Protein AF-A0A267F000-F1 (afdb_monomer_lite)

Organism: NCBI:txid282301

pLDDT: mean 71.44, std 24.99, range [27.56, 98.38]

Sequence (198 aa):
MFIAALFDVHQGMPGEPDLYSFTVITVPASETVSDIHDRMPAILQTADEITDWLQSDNPKRALACLRSVTDICFYAVSSHVNSTRNNDKLCLQPVKLESSALPTAAVTLDKWLPAASSKLTAAASASASAASSASPPRYQQNPKPPPPSPKRRQPPPLRDTGLTRWIRASRVKSETEASSKAEAEEETKPAVKKPRLE

Structure (mmCIF, N/CA/C/O backbone):
data_AF-A0A267F000-F1
#
_entry.id   AF-A0A267F000-F1
#
loop_
_atom_site.group_PDB
_atom_site.id
_atom_site.type_symbol
_atom_site.label_atom_id
_atom_site.label_alt_id
_atom_site.label_comp_id
_atom_site.label_asym_id
_atom_site.label_entity_id
_atom_site.label_seq_id
_atom_site.pdbx_PDB_ins_code
_atom_site.Cartn_x
_atom_site.Cartn_y
_atom_site.Cartn_z
_atom_site.occupancy
_atom_site.B_iso_or_equiv
_atom_site.auth_seq_id
_atom_site.auth_comp_id
_atom_site.auth_asym_id
_atom_site.auth_atom_id
_atom_site.pdbx_PDB_model_num
ATOM 1 N N . MET A 1 1 ? 8.858 0.381 5.548 1.00 89.38 1 MET A N 1
ATOM 2 C CA . MET A 1 1 ? 7.865 -0.597 5.057 1.00 89.38 1 MET A CA 1
ATOM 3 C C . MET A 1 1 ? 8.047 -0.721 3.557 1.00 89.38 1 MET A C 1
ATOM 5 O O . MET A 1 1 ? 8.063 0.313 2.900 1.00 89.38 1 MET A O 1
ATOM 9 N N . PHE A 1 2 ? 8.222 -1.936 3.040 1.00 97.00 2 PHE A N 1
ATOM 10 C CA . PHE A 1 2 ? 8.340 -2.201 1.603 1.00 97.00 2 PHE A CA 1
ATOM 11 C C . PHE A 1 2 ? 7.071 -2.897 1.116 1.00 97.00 2 PHE A C 1
ATOM 13 O O . PHE A 1 2 ? 6.563 -3.790 1.792 1.00 97.00 2 PHE A O 1
ATOM 20 N N . ILE A 1 3 ? 6.541 -2.461 -0.026 1.00 98.06 3 ILE A N 1
ATOM 21 C CA . ILE A 1 3 ? 5.296 -2.981 -0.597 1.00 98.06 3 ILE A CA 1
ATOM 22 C C . ILE A 1 3 ? 5.590 -3.514 -1.995 1.00 98.06 3 ILE A C 1
ATOM 24 O O . ILE A 1 3 ? 6.223 -2.822 -2.794 1.00 98.06 3 ILE A O 1
ATOM 28 N N . ALA A 1 4 ? 5.109 -4.719 -2.293 1.00 98.00 4 ALA A N 1
ATOM 29 C CA . ALA A 1 4 ? 5.212 -5.299 -3.622 1.00 98.00 4 ALA A CA 1
ATOM 30 C C . ALA A 1 4 ? 4.323 -4.537 -4.620 1.00 98.00 4 ALA A C 1
ATOM 32 O O . ALA A 1 4 ? 3.126 -4.319 -4.397 1.00 98.00 4 ALA A O 1
ATOM 33 N N . ALA A 1 5 ? 4.920 -4.144 -5.740 1.00 97.94 5 ALA A N 1
ATOM 34 C CA . ALA A 1 5 ? 4.271 -3.403 -6.810 1.00 97.94 5 ALA A CA 1
ATOM 35 C C . ALA A 1 5 ? 4.767 -3.889 -8.175 1.00 97.94 5 ALA A C 1
ATOM 37 O O . ALA A 1 5 ? 5.893 -4.374 -8.295 1.00 97.94 5 ALA A O 1
ATOM 38 N N . LEU A 1 6 ? 3.922 -3.732 -9.191 1.00 96.88 6 LEU A N 1
ATOM 39 C CA . LEU A 1 6 ? 4.291 -3.880 -10.599 1.00 96.88 6 LEU A CA 1
ATOM 40 C C . LEU A 1 6 ? 4.415 -2.490 -11.210 1.00 96.88 6 LEU A C 1
ATOM 42 O O . LEU A 1 6 ? 3.656 -1.599 -10.829 1.00 96.88 6 LEU A O 1
ATOM 46 N N . PHE A 1 7 ? 5.325 -2.307 -12.158 1.00 97.62 7 PHE A N 1
ATOM 47 C CA . PHE A 1 7 ? 5.462 -1.054 -12.892 1.00 97.62 7 PHE A CA 1
ATOM 48 C C . PHE A 1 7 ? 5.479 -1.307 -14.396 1.00 97.62 7 PHE A C 1
ATOM 50 O O . PHE A 1 7 ? 5.800 -2.410 -14.835 1.00 97.62 7 PHE A O 1
ATOM 57 N N . ASP A 1 8 ? 5.125 -0.281 -15.158 1.00 97.88 8 ASP A N 1
ATOM 58 C CA . ASP A 1 8 ? 5.225 -0.273 -16.613 1.00 97.88 8 ASP A CA 1
ATOM 59 C C . ASP A 1 8 ? 5.627 1.124 -17.105 1.00 97.88 8 ASP A C 1
ATOM 61 O O . ASP A 1 8 ? 5.443 2.131 -16.401 1.00 97.88 8 ASP A O 1
ATOM 65 N N . VAL A 1 9 ? 6.191 1.169 -18.308 1.00 98.00 9 VAL A N 1
ATOM 66 C CA . VAL A 1 9 ? 6.670 2.385 -18.964 1.00 98.00 9 VAL A CA 1
ATOM 67 C C . VAL A 1 9 ? 5.815 2.652 -20.194 1.00 98.00 9 VAL A C 1
ATOM 69 O O . VAL A 1 9 ? 5.846 1.910 -21.174 1.00 98.00 9 VAL A O 1
ATOM 72 N N . HIS A 1 10 ? 5.065 3.748 -20.156 1.00 97.12 10 HIS A N 1
ATOM 73 C CA . HIS A 1 10 ? 4.328 4.235 -21.310 1.00 97.12 10 HIS A CA 1
ATOM 74 C C . HIS A 1 10 ? 5.200 5.214 -22.096 1.00 97.12 10 HIS A C 1
ATOM 76 O O . HIS A 1 10 ? 5.583 6.261 -21.574 1.00 97.12 10 HIS A O 1
ATOM 82 N N . GLN A 1 11 ? 5.520 4.863 -23.341 1.00 96.75 11 GLN A N 1
ATOM 83 C CA . GLN A 1 11 ? 6.374 5.687 -24.192 1.00 96.75 11 GLN A CA 1
ATOM 84 C C . GLN A 1 11 ? 5.683 6.998 -24.570 1.00 96.75 11 GLN A C 1
ATOM 86 O O . GLN A 1 11 ? 4.534 6.990 -25.021 1.00 96.75 11 GLN A O 1
ATOM 91 N N . GLY A 1 12 ? 6.394 8.111 -24.387 1.00 94.06 12 GLY A N 1
ATOM 92 C CA . GLY A 1 12 ? 5.910 9.439 -24.763 1.00 94.06 12 GLY A CA 1
ATOM 93 C C . GLY A 1 12 ? 5.872 9.641 -26.282 1.00 94.06 12 GLY A C 1
ATOM 94 O O . GLY A 1 12 ? 6.527 8.925 -27.046 1.00 94.06 12 GLY A O 1
ATOM 95 N N . MET A 1 13 ? 5.123 10.645 -26.746 1.00 95.38 13 MET A N 1
ATOM 96 C CA . MET A 1 13 ? 5.256 11.103 -28.133 1.00 95.38 13 MET A CA 1
ATOM 97 C C . MET A 1 13 ? 6.660 11.695 -28.374 1.00 95.38 13 MET A C 1
ATOM 99 O O . MET A 1 13 ? 7.343 12.071 -27.422 1.00 95.38 13 MET A O 1
ATOM 103 N N . PRO A 1 14 ? 7.124 11.834 -29.632 1.00 94.56 14 PRO A N 1
ATOM 104 C CA . PRO A 1 14 ? 8.416 12.458 -29.912 1.00 94.56 14 PRO A CA 1
ATOM 105 C C . PRO A 1 14 ? 8.549 13.845 -29.261 1.00 94.56 14 PRO A C 1
ATOM 107 O O . PRO A 1 14 ? 7.792 14.761 -29.576 1.00 94.56 14 PRO A O 1
ATOM 110 N N . GLY A 1 15 ? 9.532 13.997 -28.370 1.00 93.56 15 GLY A N 1
ATOM 111 C CA . GLY A 1 15 ? 9.763 15.225 -27.597 1.00 93.56 15 GLY A CA 1
ATOM 112 C C . GLY A 1 15 ? 9.139 15.233 -26.196 1.00 93.56 15 GLY A C 1
ATOM 113 O O . GLY A 1 15 ? 9.408 16.157 -25.430 1.00 93.56 15 GLY A O 1
ATOM 114 N N . GLU A 1 16 ? 8.369 14.208 -25.835 1.00 95.69 16 GLU A N 1
ATOM 115 C CA . GLU A 1 16 ? 7.831 13.998 -24.490 1.00 95.69 16 GLU A CA 1
ATOM 116 C C . GLU A 1 16 ? 8.632 12.918 -23.742 1.00 95.69 16 GLU A C 1
ATOM 118 O O . GLU A 1 16 ? 9.152 11.989 -24.364 1.00 95.69 16 GLU A O 1
ATOM 123 N N . PRO A 1 17 ? 8.765 13.027 -22.408 1.00 95.81 17 PRO A N 1
ATOM 124 C CA . PRO A 1 17 ? 9.393 11.985 -21.608 1.00 95.81 17 PRO A CA 1
ATOM 125 C C . PRO A 1 17 ? 8.488 10.753 -21.482 1.00 95.81 17 PRO A C 1
ATOM 127 O O . PRO A 1 17 ? 7.263 10.868 -21.453 1.00 95.81 17 PRO A O 1
ATOM 130 N N . ASP A 1 18 ? 9.103 9.584 -21.311 1.00 97.56 18 ASP A N 1
ATOM 131 C CA . ASP A 1 18 ? 8.385 8.357 -20.962 1.00 97.56 18 ASP A CA 1
ATOM 132 C C . ASP A 1 18 ? 7.706 8.476 -19.587 1.00 97.56 18 ASP A C 1
ATOM 134 O O . ASP A 1 18 ? 8.272 9.016 -18.628 1.00 97.56 18 ASP A O 1
ATOM 138 N N . LEU A 1 19 ? 6.496 7.925 -19.470 1.00 97.44 19 LEU A N 1
ATOM 139 C CA . LEU A 1 19 ? 5.721 7.889 -18.234 1.00 97.44 19 LEU A CA 1
ATOM 140 C C . LEU A 1 19 ? 5.923 6.556 -17.511 1.00 97.44 19 LEU A C 1
ATOM 142 O O . LEU A 1 19 ? 5.465 5.506 -17.958 1.00 97.44 19 LEU A O 1
ATOM 146 N N . TYR A 1 20 ? 6.535 6.622 -16.333 1.00 97.88 20 TYR A N 1
ATOM 147 C CA . TYR A 1 20 ? 6.684 5.488 -15.427 1.00 97.88 20 TYR A CA 1
ATOM 148 C C . TYR A 1 20 ? 5.494 5.448 -14.472 1.00 97.88 20 TYR A C 1
ATOM 150 O O . TYR A 1 20 ? 5.242 6.406 -13.736 1.00 97.88 20 TYR A O 1
ATOM 158 N N . SER A 1 21 ? 4.764 4.338 -14.465 1.00 98.06 21 SER A N 1
ATOM 159 C CA . SER A 1 21 ? 3.607 4.145 -13.591 1.00 98.06 21 SER A CA 1
ATOM 160 C C . SER A 1 21 ? 3.696 2.808 -12.871 1.00 98.06 21 SER A C 1
ATOM 162 O O . SER A 1 21 ? 4.358 1.886 -13.342 1.00 98.06 21 SER A O 1
ATOM 164 N N . PHE A 1 22 ? 3.056 2.702 -11.709 1.00 98.38 22 PHE A N 1
ATOM 165 C CA . PHE A 1 22 ? 3.053 1.472 -10.928 1.00 98.38 22 PHE A CA 1
ATOM 166 C C . PHE A 1 22 ? 1.691 1.199 -10.301 1.00 98.38 22 PHE A C 1
ATOM 168 O O . PHE A 1 22 ? 0.862 2.095 -10.132 1.00 98.38 22 PHE A O 1
ATOM 175 N N . THR A 1 23 ? 1.480 -0.057 -9.927 1.00 98.38 23 THR A N 1
ATOM 176 C CA . THR A 1 23 ? 0.310 -0.525 -9.192 1.00 98.38 23 THR A CA 1
ATOM 177 C C . THR A 1 23 ? 0.744 -1.360 -7.997 1.00 98.38 23 THR A C 1
ATOM 179 O O . THR A 1 23 ? 1.683 -2.152 -8.078 1.00 98.38 23 THR A O 1
ATOM 182 N N . VAL A 1 24 ? 0.061 -1.173 -6.870 1.00 98.38 24 VAL A N 1
ATOM 183 C CA . VAL A 1 24 ? 0.324 -1.909 -5.631 1.00 98.38 24 VAL A CA 1
ATOM 184 C C . VAL A 1 24 ? -0.446 -3.223 -5.639 1.00 98.38 24 VAL A C 1
ATOM 186 O O . VAL A 1 24 ? -1.655 -3.249 -5.876 1.00 98.38 24 VAL A O 1
ATOM 189 N N . ILE A 1 25 ? 0.242 -4.318 -5.318 1.00 98.31 25 ILE A N 1
ATOM 190 C CA . ILE A 1 25 ? -0.393 -5.628 -5.191 1.00 98.31 25 ILE A CA 1
ATOM 191 C C . ILE A 1 25 ? -1.100 -5.716 -3.838 1.00 98.31 25 ILE A C 1
ATOM 193 O O . ILE A 1 25 ? -0.533 -5.391 -2.793 1.00 98.31 25 ILE A O 1
ATOM 197 N N . THR A 1 26 ? -2.345 -6.191 -3.855 1.00 98.25 26 THR A N 1
ATOM 198 C CA . THR A 1 26 ? -3.131 -6.441 -2.641 1.00 98.25 26 THR A CA 1
ATOM 199 C C . THR A 1 26 ? -3.359 -7.933 -2.425 1.00 98.25 26 THR A C 1
ATOM 201 O O . THR A 1 26 ? -3.506 -8.705 -3.375 1.00 98.25 26 THR A O 1
ATOM 204 N N . VAL A 1 27 ? -3.447 -8.327 -1.161 1.00 98.19 27 VAL A N 1
ATOM 205 C CA . VAL A 1 27 ? -3.751 -9.681 -0.680 1.00 98.19 27 VAL A CA 1
ATOM 206 C C . VAL A 1 27 ? -4.951 -9.620 0.278 1.00 98.19 27 VAL A C 1
ATOM 208 O O . VAL A 1 27 ? -5.337 -8.520 0.696 1.00 98.19 27 VAL A O 1
ATOM 211 N N . PRO A 1 28 ? -5.600 -10.754 0.605 1.00 98.31 28 PRO A N 1
ATOM 212 C CA . PRO A 1 28 ? -6.590 -10.788 1.681 1.00 98.31 28 PRO A CA 1
ATOM 213 C C . PRO A 1 28 ? -6.002 -10.218 2.977 1.00 98.31 28 PRO A C 1
ATOM 215 O O . PRO A 1 28 ? -4.828 -10.447 3.270 1.00 98.31 28 PRO A O 1
ATOM 218 N N . ALA A 1 29 ? -6.794 -9.451 3.725 1.00 97.50 29 ALA A N 1
ATOM 219 C CA . ALA A 1 29 ? -6.352 -8.928 5.013 1.00 97.50 29 ALA A CA 1
ATOM 220 C C . ALA A 1 29 ? -6.029 -10.067 5.993 1.00 97.50 29 ALA A C 1
ATOM 222 O O . ALA A 1 29 ? -6.732 -11.077 6.041 1.00 97.50 29 ALA A O 1
ATOM 223 N N . SER A 1 30 ? -4.972 -9.886 6.786 1.00 96.88 30 SER A N 1
ATOM 224 C CA . SER A 1 30 ? -4.707 -10.733 7.947 1.00 96.88 30 SER A CA 1
ATOM 225 C C . SER A 1 30 ? -5.741 -10.479 9.043 1.00 96.88 30 SER A C 1
ATOM 227 O O . SER A 1 30 ? -6.425 -9.454 9.039 1.00 96.88 30 SER A O 1
ATOM 229 N N . GLU A 1 31 ? -5.824 -11.384 10.020 1.00 94.69 31 GLU A N 1
ATOM 230 C CA . GLU A 1 31 ? -6.721 -11.238 11.175 1.00 94.69 31 GLU A CA 1
ATOM 231 C C . GLU A 1 31 ? -6.557 -9.870 11.855 1.00 94.69 31 GLU A C 1
ATOM 233 O O . GLU A 1 31 ? -7.553 -9.211 12.143 1.00 94.69 31 GLU A O 1
ATOM 238 N N . THR A 1 32 ? -5.315 -9.386 11.980 1.00 93.88 32 THR A N 1
ATOM 239 C CA . THR A 1 32 ? -4.974 -8.081 12.563 1.00 93.88 32 THR A CA 1
ATOM 240 C C . THR A 1 32 ? -5.679 -6.909 11.871 1.00 93.88 32 THR A C 1
ATOM 242 O O . THR A 1 32 ? -6.112 -5.978 12.541 1.00 93.88 32 THR A O 1
ATOM 245 N N . VAL A 1 33 ? -5.802 -6.934 10.539 1.00 95.62 33 VAL A N 1
ATOM 246 C CA . VAL A 1 33 ? -6.323 -5.808 9.731 1.00 95.62 33 VAL A CA 1
ATOM 247 C C . VAL A 1 33 ? -7.772 -6.035 9.276 1.00 95.62 33 VAL A C 1
ATOM 249 O O . VAL A 1 33 ? -8.449 -5.086 8.880 1.00 95.62 33 VAL A O 1
ATOM 252 N N . SER A 1 34 ? -8.269 -7.271 9.371 1.00 96.12 34 SER A N 1
ATOM 253 C CA . SER A 1 34 ? -9.577 -7.692 8.850 1.00 96.12 34 SER A CA 1
ATOM 254 C C . SER A 1 34 ? -10.770 -6.897 9.400 1.00 96.12 34 SER A C 1
ATOM 256 O O . SER A 1 34 ? -11.760 -6.704 8.694 1.00 96.12 34 SER A O 1
ATOM 258 N N . ASP A 1 35 ? -10.655 -6.361 10.618 1.00 93.38 35 ASP A N 1
ATOM 259 C CA . ASP A 1 35 ? -11.673 -5.509 11.242 1.00 93.38 35 ASP A CA 1
ATOM 260 C C . ASP A 1 35 ? -11.769 -4.101 10.617 1.00 93.38 35 ASP A C 1
ATOM 262 O O . ASP A 1 35 ? -12.797 -3.430 10.768 1.00 93.38 35 ASP A O 1
ATOM 266 N N . ILE A 1 36 ? -10.712 -3.647 9.929 1.00 94.00 36 ILE A N 1
ATOM 267 C CA . ILE A 1 36 ? -10.637 -2.348 9.242 1.00 94.00 36 ILE A CA 1
ATOM 268 C C . ILE A 1 36 ? -11.027 -2.490 7.769 1.00 94.00 36 ILE A C 1
ATOM 270 O O . ILE A 1 36 ? -11.787 -1.669 7.253 1.00 94.00 36 ILE A O 1
ATOM 274 N N . HIS A 1 37 ? -10.482 -3.496 7.080 1.00 96.75 37 HIS A N 1
ATOM 275 C CA . HIS A 1 37 ? -10.710 -3.723 5.654 1.00 96.75 37 HIS A CA 1
ATOM 276 C C . HIS A 1 37 ? -10.447 -5.190 5.289 1.00 96.75 37 HIS A C 1
ATOM 278 O O . HIS A 1 37 ? -9.631 -5.860 5.912 1.00 96.75 37 HIS A O 1
ATOM 284 N N . ASP A 1 38 ? -11.080 -5.684 4.227 1.00 97.50 38 ASP A N 1
ATOM 285 C CA . ASP A 1 38 ? -10.958 -7.066 3.731 1.00 97.50 38 ASP A CA 1
ATOM 286 C C . ASP A 1 38 ? -9.673 -7.332 2.917 1.00 97.50 38 ASP A C 1
ATOM 288 O O . ASP A 1 38 ? -9.366 -8.467 2.540 1.00 97.50 38 ASP A O 1
ATOM 292 N N . ARG A 1 39 ? -8.896 -6.281 2.645 1.00 98.00 39 ARG A N 1
ATOM 293 C CA . ARG A 1 39 ? -7.703 -6.290 1.789 1.00 98.00 39 ARG A CA 1
ATOM 294 C C . ARG A 1 39 ? -6.578 -5.524 2.461 1.00 98.00 39 ARG A C 1
ATOM 296 O O . ARG A 1 39 ? -6.821 -4.534 3.144 1.00 98.00 39 ARG A O 1
ATOM 303 N N . MET A 1 40 ? -5.350 -5.949 2.201 1.00 97.62 40 MET A N 1
ATOM 304 C CA . MET A 1 40 ? -4.137 -5.262 2.636 1.00 97.62 40 MET A CA 1
ATOM 305 C C . MET A 1 40 ? -3.084 -5.286 1.520 1.00 97.62 40 MET A C 1
ATOM 307 O O . MET A 1 40 ? -3.146 -6.157 0.646 1.00 97.62 40 MET A O 1
ATOM 311 N N . PRO A 1 41 ? -2.124 -4.349 1.498 1.00 98.06 41 PRO A N 1
ATOM 312 C CA . PRO A 1 41 ? -0.998 -4.437 0.575 1.00 98.06 41 PRO A CA 1
ATOM 313 C C . PRO A 1 41 ? -0.146 -5.683 0.864 1.00 98.06 41 PRO A C 1
ATOM 315 O O . PRO A 1 41 ? -0.027 -6.106 2.014 1.00 98.06 41 PRO A O 1
ATOM 318 N N . ALA A 1 42 ? 0.472 -6.253 -0.171 1.00 98.06 42 ALA A N 1
ATOM 319 C CA . ALA A 1 42 ? 1.501 -7.278 -0.006 1.00 98.06 42 ALA A CA 1
ATOM 320 C C . ALA A 1 42 ? 2.790 -6.626 0.524 1.00 98.06 42 ALA A C 1
ATOM 322 O O . ALA A 1 42 ? 3.470 -5.899 -0.203 1.00 98.06 42 ALA A O 1
ATOM 323 N N . ILE A 1 43 ? 3.095 -6.844 1.803 1.00 97.88 43 ILE A N 1
ATOM 324 C CA . ILE A 1 43 ? 4.244 -6.239 2.490 1.00 97.88 43 ILE A CA 1
ATOM 325 C C . ILE A 1 43 ? 5.417 -7.221 2.482 1.00 97.88 43 ILE A C 1
ATOM 327 O O . ILE A 1 43 ? 5.250 -8.378 2.855 1.00 97.88 43 ILE A O 1
ATOM 331 N N . LEU A 1 44 ? 6.598 -6.732 2.102 1.00 97.31 44 LEU A N 1
ATOM 332 C CA . LEU A 1 44 ? 7.860 -7.476 2.145 1.00 97.31 44 LEU A CA 1
ATOM 333 C C . LEU A 1 44 ? 8.575 -7.142 3.464 1.00 97.31 44 LEU A C 1
ATOM 335 O O . LEU A 1 44 ? 8.850 -5.965 3.735 1.00 97.31 44 LEU A O 1
ATOM 339 N N . GLN A 1 45 ? 8.830 -8.147 4.303 1.00 95.75 45 GLN A N 1
ATOM 340 C CA . GLN A 1 45 ? 9.355 -7.966 5.664 1.00 95.75 45 GLN A CA 1
ATOM 341 C C . GLN A 1 45 ? 10.862 -8.211 5.761 1.00 95.75 45 GLN A C 1
ATOM 343 O O . GLN A 1 45 ? 11.526 -7.581 6.585 1.00 95.75 45 GLN A O 1
ATOM 348 N N . THR A 1 46 ? 11.409 -9.103 4.934 1.00 95.75 46 THR A N 1
ATOM 349 C CA . THR A 1 46 ? 12.824 -9.498 4.999 1.00 95.75 46 THR A CA 1
ATOM 350 C C . THR A 1 46 ? 13.621 -8.989 3.799 1.00 95.75 46 THR A C 1
ATOM 352 O O . THR A 1 46 ? 13.075 -8.722 2.729 1.00 95.75 46 THR A O 1
ATOM 355 N N . ALA A 1 47 ? 14.941 -8.861 3.964 1.00 96.06 47 ALA A N 1
ATOM 356 C CA . ALA A 1 47 ? 15.835 -8.511 2.859 1.00 96.06 47 ALA A CA 1
ATOM 357 C C . ALA A 1 47 ? 15.808 -9.571 1.741 1.00 96.06 47 ALA A C 1
ATOM 359 O O . ALA A 1 47 ? 15.860 -9.221 0.561 1.00 96.06 47 ALA A O 1
ATOM 360 N N . ASP A 1 48 ? 15.656 -10.844 2.110 1.00 95.44 48 ASP A N 1
ATOM 361 C CA . ASP A 1 48 ? 15.541 -11.954 1.163 1.00 95.44 48 ASP A CA 1
ATOM 362 C C . ASP A 1 48 ? 14.257 -11.850 0.335 1.00 95.44 48 ASP A C 1
ATOM 364 O O . ASP A 1 48 ? 14.301 -12.039 -0.871 1.00 95.44 48 ASP A O 1
ATOM 368 N N . GLU A 1 49 ? 13.127 -11.464 0.936 1.00 95.75 49 GLU A N 1
ATOM 369 C CA . GLU A 1 49 ? 11.875 -11.228 0.199 1.00 95.75 49 GLU A CA 1
ATOM 370 C C . GLU A 1 49 ? 11.967 -10.051 -0.765 1.00 95.75 49 GLU A C 1
ATOM 372 O O . GLU A 1 49 ? 11.426 -10.110 -1.865 1.00 95.75 49 GLU A O 1
ATOM 377 N N . ILE A 1 50 ? 12.652 -8.978 -0.368 1.00 96.62 50 ILE A N 1
ATOM 378 C CA . ILE A 1 50 ? 12.897 -7.832 -1.250 1.00 96.62 50 ILE A CA 1
ATOM 379 C C . ILE A 1 50 ? 13.763 -8.265 -2.437 1.00 96.62 50 ILE A C 1
ATOM 381 O O . ILE A 1 50 ? 13.475 -7.903 -3.578 1.00 96.62 50 ILE A O 1
ATOM 385 N N . THR A 1 51 ? 14.795 -9.065 -2.172 1.00 95.75 51 THR A N 1
ATOM 386 C CA . THR A 1 51 ? 15.694 -9.604 -3.199 1.00 95.75 51 THR A CA 1
ATOM 387 C C . THR A 1 51 ? 14.947 -10.554 -4.133 1.00 95.75 51 THR A C 1
ATOM 389 O O . THR A 1 51 ? 15.014 -10.395 -5.349 1.00 95.75 51 THR A O 1
ATOM 392 N N . ASP A 1 52 ? 14.156 -11.474 -3.584 1.00 95.69 52 ASP A N 1
ATOM 393 C CA . ASP A 1 52 ? 13.337 -12.415 -4.348 1.00 95.69 52 ASP A CA 1
ATOM 394 C C . ASP A 1 52 ? 12.247 -11.701 -5.163 1.00 95.69 52 ASP A C 1
ATOM 396 O O . ASP A 1 52 ? 11.905 -12.156 -6.253 1.00 95.69 52 ASP A O 1
ATOM 400 N N . TRP A 1 53 ? 11.731 -10.562 -4.694 1.00 96.75 53 TRP A N 1
ATOM 401 C CA . TRP A 1 53 ? 10.781 -9.749 -5.456 1.00 96.75 53 TRP A CA 1
ATOM 402 C C . TRP A 1 53 ? 11.439 -8.985 -6.614 1.00 96.75 53 TRP A C 1
ATOM 404 O O . TRP A 1 53 ? 10.888 -8.947 -7.713 1.00 96.75 53 TRP A O 1
ATOM 414 N N . LEU A 1 54 ? 12.600 -8.363 -6.384 1.00 95.25 54 LEU A N 1
ATOM 415 C CA . LEU A 1 54 ? 13.242 -7.467 -7.356 1.00 95.25 54 LEU A CA 1
ATOM 416 C C . LEU A 1 54 ? 14.173 -8.175 -8.347 1.00 95.25 54 LEU A C 1
ATOM 418 O O . LEU A 1 54 ? 14.341 -7.693 -9.465 1.00 95.25 54 LEU A O 1
ATOM 422 N N . GLN A 1 55 ? 14.827 -9.259 -7.929 1.00 90.50 55 GLN A N 1
ATOM 423 C CA . GLN A 1 55 ? 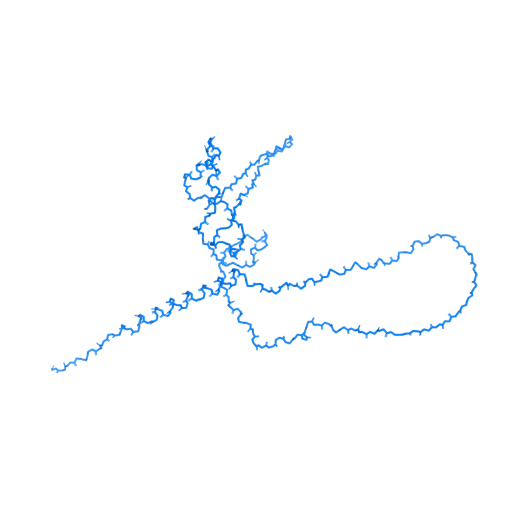15.959 -9.859 -8.647 1.00 90.50 55 GLN A CA 1
ATOM 424 C C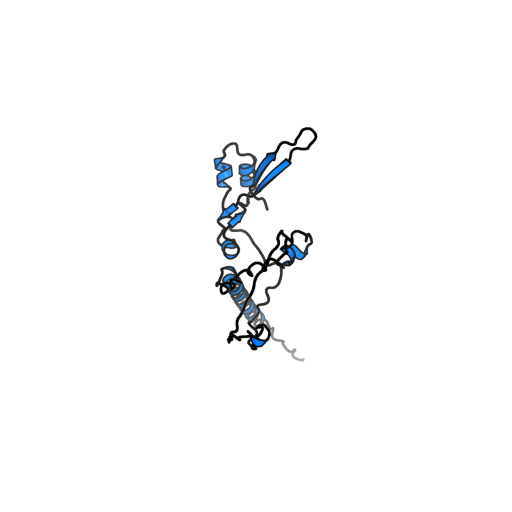 . GLN A 1 55 ? 15.742 -11.327 -9.018 1.00 90.50 55 GLN A C 1
ATOM 426 O O . GLN A 1 55 ? 16.662 -11.956 -9.541 1.00 90.50 55 GLN A O 1
ATOM 431 N N . SER A 1 56 ? 14.566 -11.905 -8.754 1.00 79.12 56 SER A N 1
ATOM 432 C CA . SER A 1 56 ? 14.376 -13.319 -9.054 1.00 79.12 56 SER A CA 1
ATOM 433 C C . SER A 1 56 ? 14.208 -13.575 -10.551 1.00 79.12 56 SER A C 1
ATOM 435 O O . SER A 1 56 ? 13.283 -13.097 -11.202 1.00 79.12 56 SER A O 1
ATOM 437 N N . ASP A 1 57 ? 15.092 -14.422 -11.063 1.00 86.81 57 ASP A N 1
ATOM 438 C CA . ASP A 1 57 ? 15.001 -15.107 -12.352 1.00 86.81 57 ASP A CA 1
ATOM 439 C C . ASP A 1 57 ? 13.859 -16.141 -12.399 1.00 86.81 57 ASP A C 1
ATOM 441 O O . ASP A 1 57 ? 13.414 -16.551 -13.473 1.00 86.81 57 ASP A O 1
ATOM 445 N N . ASN A 1 58 ? 13.361 -16.553 -11.231 1.00 88.69 58 ASN A N 1
ATOM 446 C CA . ASN A 1 58 ? 12.286 -17.513 -11.069 1.00 88.69 58 ASN A CA 1
ATOM 447 C C . ASN A 1 58 ? 11.017 -16.830 -10.526 1.00 88.69 58 ASN A C 1
ATOM 449 O O . ASN A 1 58 ? 10.908 -16.596 -9.318 1.00 88.69 58 ASN A O 1
ATOM 453 N N . PRO A 1 59 ? 9.976 -16.633 -11.355 1.00 89.44 59 PRO A N 1
ATOM 454 C CA . PRO A 1 59 ? 8.765 -15.922 -10.942 1.00 89.44 59 PRO A CA 1
ATOM 455 C C . PRO A 1 59 ? 8.054 -16.576 -9.749 1.00 89.44 59 PRO A C 1
ATOM 457 O O . PRO A 1 59 ? 7.332 -15.905 -9.016 1.00 89.44 59 PRO A O 1
ATOM 460 N N . LYS A 1 60 ? 8.271 -17.875 -9.495 1.00 93.88 60 LYS A N 1
ATOM 461 C CA . LYS A 1 60 ? 7.680 -18.564 -8.339 1.00 93.88 60 LYS A CA 1
ATOM 462 C C . LYS A 1 60 ? 8.176 -18.014 -7.000 1.00 93.88 60 LYS A C 1
ATOM 464 O O . LYS A 1 60 ? 7.401 -18.020 -6.048 1.00 93.88 60 LYS A O 1
ATOM 469 N N . ARG A 1 61 ? 9.430 -17.549 -6.915 1.00 93.88 61 ARG A N 1
ATOM 470 C CA . ARG A 1 61 ? 9.985 -16.980 -5.674 1.00 93.88 61 ARG A CA 1
ATOM 471 C C . ARG A 1 61 ? 9.338 -15.636 -5.363 1.00 93.88 61 ARG A C 1
ATOM 473 O O . ARG A 1 61 ? 8.800 -15.475 -4.275 1.00 93.88 61 ARG A O 1
ATOM 480 N N . ALA A 1 62 ? 9.257 -14.749 -6.356 1.00 94.44 62 ALA A N 1
ATOM 481 C CA . ALA A 1 62 ? 8.552 -13.474 -6.234 1.00 94.44 62 ALA A CA 1
ATOM 482 C C . ALA A 1 62 ? 7.074 -13.664 -5.841 1.00 94.44 62 ALA A C 1
ATOM 484 O O . ALA A 1 62 ? 6.570 -13.000 -4.936 1.00 94.44 62 ALA A O 1
ATOM 485 N N . LEU A 1 63 ? 6.374 -14.622 -6.461 1.00 95.81 63 LEU A N 1
ATOM 486 C CA . LEU A 1 63 ? 4.979 -14.925 -6.119 1.00 95.81 63 LEU A CA 1
ATOM 487 C C . LEU A 1 63 ? 4.813 -15.458 -4.685 1.00 95.81 63 LEU A C 1
ATOM 489 O O . LEU A 1 63 ? 3.802 -15.165 -4.051 1.00 95.81 63 LEU A O 1
ATOM 493 N N . ALA A 1 64 ? 5.790 -16.196 -4.147 1.00 95.38 64 ALA A N 1
ATOM 494 C CA . ALA A 1 64 ? 5.754 -16.693 -2.768 1.00 95.38 64 ALA A CA 1
ATOM 495 C C . ALA A 1 64 ? 5.868 -15.570 -1.712 1.00 95.38 64 ALA A C 1
ATOM 497 O O . ALA A 1 64 ? 5.475 -15.757 -0.554 1.00 95.38 64 ALA A O 1
ATOM 498 N N . CYS A 1 65 ? 6.359 -14.389 -2.099 1.00 95.00 65 CYS A N 1
ATOM 499 C CA . CYS A 1 65 ? 6.376 -13.200 -1.247 1.00 95.00 65 CYS A CA 1
ATOM 500 C C . CYS A 1 65 ? 4.980 -12.565 -1.087 1.00 95.00 65 CYS A C 1
ATOM 502 O O . CYS A 1 65 ? 4.752 -11.821 -0.136 1.00 95.00 65 CYS A O 1
ATOM 504 N N . LEU A 1 66 ? 4.026 -12.855 -1.981 1.00 96.75 66 LEU A N 1
ATOM 505 C CA . LEU A 1 66 ? 2.695 -12.237 -1.995 1.00 96.75 66 LEU A CA 1
ATOM 506 C C . LEU A 1 66 ? 1.743 -12.890 -0.984 1.00 96.75 66 LEU A C 1
ATOM 508 O O . LEU A 1 66 ? 0.829 -13.634 -1.343 1.00 96.75 66 LEU A O 1
ATOM 512 N N . ARG A 1 67 ? 1.941 -12.587 0.299 1.00 96.62 67 ARG A N 1
ATOM 513 C CA . ARG A 1 67 ? 1.127 -13.111 1.404 1.00 96.62 67 ARG A CA 1
ATOM 514 C C . ARG A 1 67 ? 0.737 -12.031 2.408 1.00 96.62 67 ARG A C 1
ATOM 516 O O . ARG A 1 67 ? 1.354 -10.972 2.480 1.00 96.62 67 ARG A O 1
ATOM 523 N N . SER A 1 68 ? -0.313 -12.302 3.179 1.00 97.19 68 SER A N 1
ATOM 524 C CA . SER A 1 68 ? -0.738 -11.438 4.280 1.00 97.19 68 SER A CA 1
ATOM 525 C C . SER A 1 68 ? 0.267 -11.504 5.428 1.00 97.19 68 SER A C 1
ATOM 527 O O . SER A 1 68 ? 0.681 -12.598 5.813 1.00 97.19 68 SER A O 1
ATOM 529 N N . VAL A 1 69 ? 0.602 -10.356 6.016 1.00 95.69 69 VAL A N 1
ATOM 530 C CA . VAL A 1 69 ? 1.467 -10.276 7.203 1.00 95.69 69 VAL A CA 1
ATOM 531 C C . VAL A 1 69 ? 0.645 -9.889 8.435 1.00 95.69 69 VAL A C 1
ATOM 533 O O . VAL A 1 69 ? -0.349 -9.166 8.333 1.00 95.69 69 VAL A O 1
ATOM 536 N N . THR A 1 70 ? 1.029 -10.397 9.603 1.00 94.56 70 THR A N 1
ATOM 537 C CA . THR A 1 70 ? 0.311 -10.183 10.875 1.00 94.56 70 THR A CA 1
ATOM 538 C C . THR A 1 70 ? 0.975 -9.146 11.776 1.00 94.56 70 THR A C 1
ATOM 540 O O . THR A 1 70 ? 0.285 -8.529 12.585 1.00 94.56 70 THR A O 1
ATOM 543 N N . ASP A 1 71 ? 2.282 -8.921 11.606 1.00 93.38 71 ASP A N 1
ATOM 544 C CA . ASP A 1 71 ? 3.079 -7.943 12.355 1.00 93.38 71 ASP A CA 1
ATOM 545 C C . ASP A 1 71 ? 2.872 -6.522 11.804 1.00 93.38 71 ASP A C 1
ATOM 547 O O . ASP A 1 71 ? 3.707 -5.955 11.096 1.00 93.38 71 ASP A O 1
ATOM 551 N N . ILE A 1 72 ? 1.675 -5.985 12.048 1.00 93.44 72 ILE A N 1
ATOM 552 C CA . ILE A 1 72 ? 1.273 -4.627 11.681 1.00 93.44 72 ILE A CA 1
ATOM 553 C C . ILE A 1 72 ? 0.576 -3.990 12.876 1.00 93.44 72 ILE A C 1
ATOM 555 O O . ILE A 1 72 ? -0.341 -4.565 13.458 1.00 93.44 72 ILE A O 1
ATOM 559 N N . CYS A 1 73 ? 0.952 -2.749 13.169 1.00 92.94 73 CYS A N 1
ATOM 560 C CA . CYS A 1 73 ? 0.267 -1.899 14.132 1.00 92.94 73 CYS A CA 1
ATOM 561 C C . CYS A 1 73 ? -0.435 -0.743 13.414 1.00 92.94 73 CYS A C 1
ATOM 563 O O . CYS A 1 73 ? 0.072 -0.202 12.431 1.00 92.94 73 CYS A O 1
ATOM 565 N N . PHE A 1 74 ? -1.582 -0.325 13.940 1.00 94.38 74 PHE A N 1
ATOM 566 C CA . PHE A 1 74 ? -2.337 0.829 13.457 1.00 94.38 74 PHE A CA 1
ATOM 567 C C . PHE A 1 74 ? -2.980 1.574 14.628 1.00 94.38 74 PHE A C 1
ATOM 569 O O . PHE A 1 74 ? -3.119 1.043 15.729 1.00 94.38 74 PHE A O 1
ATOM 576 N N . TYR A 1 75 ? -3.385 2.816 14.382 1.00 96.00 75 TYR A N 1
ATOM 577 C CA . TYR A 1 75 ? -4.111 3.653 15.333 1.00 96.00 75 TYR A CA 1
ATOM 578 C C . TYR A 1 75 ? -5.103 4.548 14.589 1.00 96.00 75 TYR A C 1
ATOM 580 O O . TYR A 1 75 ? -4.939 4.830 13.402 1.00 96.00 75 TYR A O 1
ATOM 588 N N . ALA A 1 76 ? -6.150 4.989 15.286 1.00 95.81 76 ALA A N 1
ATOM 589 C CA . ALA A 1 76 ? -7.138 5.893 14.712 1.00 95.81 76 ALA A CA 1
ATOM 590 C C . ALA A 1 76 ? -6.534 7.285 14.477 1.00 95.81 76 ALA A C 1
ATOM 592 O O . ALA A 1 76 ? -5.826 7.811 15.337 1.00 95.81 76 ALA A O 1
ATOM 593 N N . VAL A 1 77 ? -6.873 7.897 13.344 1.00 97.12 77 VAL A N 1
ATOM 594 C CA . VAL A 1 77 ? -6.488 9.268 12.974 1.00 97.12 77 VAL A CA 1
ATOM 595 C C . VAL A 1 77 ? -7.725 10.123 12.697 1.00 97.12 77 VAL A C 1
ATOM 597 O O . VAL A 1 77 ? -8.842 9.615 12.579 1.00 97.12 77 VAL A O 1
ATOM 600 N N . SER A 1 78 ? -7.531 11.439 12.613 1.00 97.06 78 SER A N 1
ATOM 601 C CA . SER A 1 78 ? -8.596 12.392 12.287 1.00 97.06 78 SER A CA 1
ATOM 602 C C . SER A 1 78 ? -9.093 12.225 10.847 1.00 97.06 78 SER A C 1
ATOM 604 O O . SER A 1 78 ? -8.322 11.903 9.944 1.00 97.06 78 SER A O 1
ATOM 606 N N . SER A 1 79 ? -10.361 12.569 10.597 1.00 96.56 79 SER A N 1
ATOM 607 C CA . SER A 1 79 ? -10.936 12.655 9.245 1.00 96.56 79 SER A CA 1
ATOM 608 C C . SER A 1 79 ? -10.275 13.718 8.357 1.00 96.56 79 SER A C 1
ATOM 610 O O . SER A 1 79 ? -10.553 13.764 7.160 1.00 96.56 79 SER A O 1
ATOM 612 N N . HIS A 1 80 ? -9.370 14.536 8.908 1.00 97.56 80 HIS A N 1
ATOM 613 C CA . HIS A 1 80 ? -8.505 15.451 8.155 1.00 97.56 80 HIS A CA 1
ATOM 614 C C . HIS A 1 80 ? -7.769 14.758 6.999 1.00 97.56 80 HIS A C 1
ATOM 616 O O . HIS A 1 80 ? -7.644 15.346 5.927 1.00 97.56 80 HIS A O 1
ATOM 622 N N . VAL A 1 81 ? -7.359 13.494 7.166 1.00 97.94 81 VAL A N 1
ATOM 623 C CA . VAL A 1 81 ? -6.652 12.717 6.126 1.00 97.94 81 VAL A CA 1
ATOM 624 C C . VAL A 1 81 ? -7.513 12.408 4.891 1.00 97.94 81 VAL A C 1
ATOM 626 O O . VAL A 1 81 ? -6.987 12.091 3.829 1.00 97.94 81 VAL A O 1
ATOM 629 N N . ASN A 1 82 ? -8.842 12.532 4.987 1.00 97.62 82 ASN A N 1
ATOM 630 C CA . ASN A 1 82 ? -9.753 12.177 3.893 1.00 97.62 82 ASN A CA 1
ATOM 631 C C . ASN A 1 82 ? -9.650 13.129 2.689 1.00 97.62 82 ASN A C 1
ATOM 633 O O . ASN A 1 82 ? -10.089 12.784 1.592 1.00 97.62 82 ASN A O 1
ATOM 637 N N . SER A 1 83 ? -9.110 14.335 2.880 1.00 98.06 83 SER A N 1
ATOM 638 C CA . SER A 1 83 ? -8.862 15.284 1.796 1.00 98.06 83 SER A CA 1
ATOM 639 C C . SER A 1 83 ? -7.433 15.134 1.290 1.00 98.06 83 SER A C 1
ATOM 641 O O . SER A 1 83 ? -6.481 15.456 1.994 1.00 98.06 83 SER A O 1
ATOM 643 N N . THR A 1 84 ? -7.279 14.754 0.021 1.00 97.38 84 THR A N 1
ATOM 644 C CA . THR A 1 84 ? -5.969 14.606 -0.641 1.00 97.38 84 THR A CA 1
ATOM 645 C C . THR A 1 84 ? -5.181 15.912 -0.772 1.00 97.38 84 THR A C 1
ATOM 647 O O . THR A 1 84 ? -4.003 15.889 -1.113 1.00 97.38 84 THR A O 1
ATOM 650 N N . ARG A 1 85 ? -5.812 17.064 -0.507 1.00 97.88 85 ARG A N 1
ATOM 651 C CA . ARG A 1 85 ? -5.141 18.374 -0.474 1.00 97.88 85 ARG A CA 1
ATOM 652 C C . ARG A 1 85 ? -4.358 18.605 0.819 1.00 97.88 85 ARG A C 1
ATOM 654 O O . ARG A 1 85 ? -3.527 19.507 0.859 1.00 97.88 85 ARG A O 1
ATOM 661 N N . ASN A 1 86 ? -4.639 17.829 1.863 1.00 97.94 86 ASN A N 1
ATOM 662 C CA . ASN A 1 86 ? -3.994 17.971 3.158 1.00 97.94 86 ASN A CA 1
ATOM 663 C C . ASN A 1 86 ? -2.695 17.161 3.157 1.00 97.94 86 ASN A C 1
ATOM 665 O O . ASN A 1 86 ? -2.716 15.941 3.018 1.00 97.94 86 ASN A O 1
ATOM 669 N N . ASN A 1 87 ? -1.564 17.849 3.301 1.00 97.62 87 ASN A N 1
ATOM 670 C CA . ASN A 1 87 ? -0.235 17.240 3.348 1.00 97.62 87 ASN A CA 1
ATOM 671 C C . ASN A 1 87 ? 0.553 17.804 4.536 1.00 97.62 87 ASN A C 1
ATOM 673 O O . ASN A 1 87 ? 1.556 18.501 4.388 1.0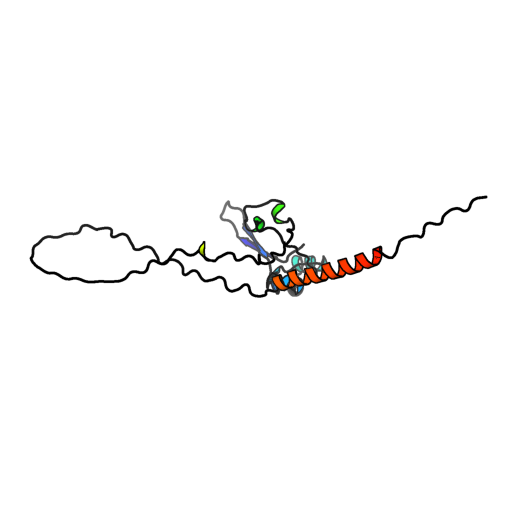0 97.62 87 ASN A O 1
ATOM 677 N N . ASP A 1 88 ? 0.026 17.562 5.730 1.00 97.62 88 ASP A N 1
ATOM 678 C CA . ASP A 1 88 ? 0.591 18.028 6.989 1.00 97.62 88 ASP A CA 1
ATOM 679 C C . ASP A 1 88 ? 0.568 16.909 8.041 1.00 97.62 88 ASP A C 1
ATOM 681 O O . ASP A 1 88 ? -0.050 15.854 7.870 1.00 97.62 88 ASP A O 1
ATOM 685 N N . LYS A 1 89 ? 1.264 17.138 9.159 1.00 97.38 89 LYS A N 1
ATOM 686 C CA . LYS A 1 89 ? 1.441 16.126 10.209 1.00 97.38 89 LYS A CA 1
ATOM 687 C C . LYS A 1 89 ? 0.128 15.699 10.874 1.00 97.38 89 LYS A C 1
ATOM 689 O O . LYS A 1 89 ? 0.100 14.614 11.449 1.00 97.38 89 LYS A O 1
ATOM 694 N N . LEU A 1 90 ? -0.943 16.495 10.793 1.00 96.56 90 LEU A N 1
ATOM 695 C CA . LEU A 1 90 ? -2.235 16.165 11.403 1.00 96.56 90 LEU A CA 1
ATOM 696 C C . LEU A 1 90 ? -2.857 14.913 10.765 1.00 96.56 90 LEU A C 1
ATOM 698 O O . LEU A 1 90 ? -3.621 14.215 11.425 1.00 96.56 90 LEU A O 1
ATOM 702 N N . CYS A 1 91 ? -2.491 14.585 9.519 1.00 97.88 91 CYS A N 1
ATOM 703 C CA . CYS A 1 91 ? -2.954 13.379 8.821 1.00 97.88 91 CYS A CA 1
ATOM 704 C C . CYS A 1 91 ? -2.515 12.072 9.501 1.00 97.88 91 CYS A C 1
ATOM 706 O O . CYS A 1 91 ? -3.168 11.046 9.335 1.00 97.88 91 CYS A O 1
ATOM 708 N N . LEU A 1 92 ? -1.415 12.110 10.260 1.00 96.94 92 LEU A N 1
ATOM 709 C CA . LEU A 1 92 ? -0.834 10.955 10.948 1.00 96.94 92 LEU A CA 1
ATOM 710 C C . LEU A 1 92 ? -0.939 11.078 12.473 1.00 96.94 92 LEU A C 1
ATOM 712 O O . LEU A 1 92 ? -0.409 10.240 13.192 1.00 96.94 92 LEU A O 1
ATOM 716 N N . GLN A 1 93 ? -1.567 12.131 13.003 1.00 96.62 93 GLN A N 1
ATOM 717 C CA . GLN A 1 93 ? -1.683 12.286 14.450 1.00 96.62 93 GLN A CA 1
ATOM 718 C C . GLN A 1 93 ? -2.737 11.322 15.014 1.00 96.62 93 GLN A C 1
ATOM 720 O O . GLN A 1 93 ? -3.876 11.324 14.531 1.00 96.62 93 GLN A O 1
ATOM 725 N N . PRO A 1 94 ? -2.396 10.524 16.046 1.00 97.12 94 PRO A N 1
ATOM 726 C CA . PRO A 1 94 ? -3.369 9.680 16.718 1.00 97.12 94 PRO A CA 1
ATOM 727 C C . PRO A 1 94 ? -4.487 10.515 17.340 1.00 97.12 94 PRO A C 1
ATOM 729 O O . PRO A 1 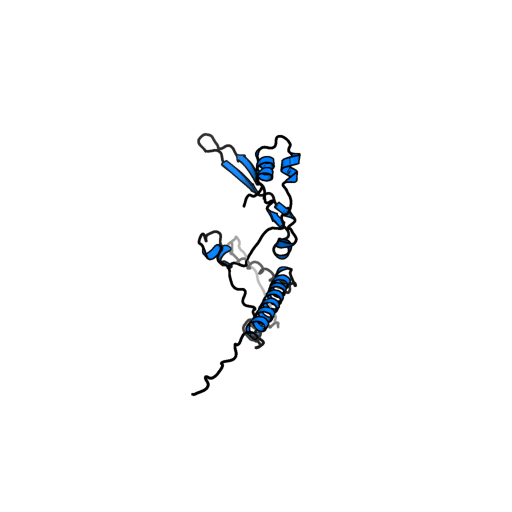94 ? -4.228 11.547 17.963 1.00 97.12 94 PRO A O 1
ATOM 732 N N . VAL A 1 95 ? -5.724 10.039 17.227 1.00 96.00 95 VAL A N 1
ATOM 733 C CA . VAL A 1 95 ? -6.874 10.639 17.910 1.00 96.00 95 VAL A CA 1
ATOM 734 C C . VAL A 1 95 ? -7.366 9.739 19.031 1.00 96.00 95 VAL A C 1
ATOM 736 O O . VAL A 1 95 ? -7.401 8.513 18.913 1.00 96.00 95 VAL A O 1
ATOM 739 N N . LYS A 1 96 ? -7.782 10.363 20.134 1.00 92.19 96 LYS A N 1
ATOM 740 C CA . LYS A 1 96 ? -8.452 9.654 21.218 1.00 92.19 96 LYS A CA 1
ATOM 741 C C . LYS A 1 96 ? -9.896 9.400 20.806 1.00 92.19 96 LYS A C 1
ATOM 743 O O . LYS A 1 96 ? -10.641 10.334 20.520 1.00 92.19 96 LYS A O 1
ATOM 748 N N . LEU A 1 97 ? -10.286 8.132 20.774 1.00 85.25 97 LEU A N 1
ATOM 749 C CA . LEU A 1 97 ? -11.678 7.755 20.578 1.00 85.25 97 LEU A CA 1
ATOM 750 C C . LEU A 1 97 ? -12.412 7.978 21.903 1.00 85.25 97 LEU A C 1
ATOM 752 O O . LEU A 1 97 ? -12.392 7.128 22.791 1.00 85.25 97 LEU A O 1
ATOM 756 N N . GLU A 1 98 ? -13.013 9.154 22.063 1.00 78.62 98 GLU A N 1
ATOM 757 C CA . GLU A 1 98 ? -13.973 9.396 23.138 1.00 78.62 98 GLU A CA 1
ATOM 758 C C . GLU A 1 98 ? -15.134 8.412 22.945 1.00 78.62 98 GLU A C 1
ATOM 760 O O . GLU A 1 98 ? -15.767 8.379 21.885 1.00 78.62 98 GLU A O 1
ATOM 765 N N . SER A 1 99 ? -15.420 7.578 23.950 1.00 56.97 99 SER A N 1
ATOM 766 C CA . SER A 1 99 ? -16.632 6.770 23.911 1.00 56.97 99 SER A CA 1
ATOM 767 C C . SER A 1 99 ? -17.802 7.737 24.016 1.00 56.97 99 SER A C 1
ATOM 769 O O . SER A 1 99 ? -18.102 8.200 25.117 1.00 56.97 99 SER A O 1
ATOM 771 N N . SER A 1 100 ? -18.465 8.058 22.906 1.00 48.88 100 SER A N 1
ATOM 772 C CA . SER A 1 100 ? -19.767 8.701 23.000 1.00 48.88 100 SER A CA 1
ATOM 773 C C . SER A 1 100 ? -20.707 7.679 23.637 1.00 48.88 100 SER A C 1
ATOM 775 O O . SER A 1 100 ? -21.315 6.850 22.955 1.00 48.88 100 SER A O 1
ATOM 777 N N . ALA A 1 101 ? -20.796 7.696 24.966 1.00 44.50 101 ALA A N 1
ATOM 778 C CA . ALA A 1 101 ? -22.020 7.289 25.617 1.00 44.50 101 ALA A CA 1
ATOM 779 C C . ALA A 1 101 ? -23.124 8.072 24.906 1.00 44.50 101 ALA A C 1
ATOM 781 O O . ALA A 1 101 ? -23.017 9.292 24.751 1.00 44.50 101 ALA A O 1
ATOM 782 N N . LEU A 1 102 ? -24.127 7.364 24.387 1.00 43.41 102 LEU A N 1
ATOM 783 C CA . LEU A 1 102 ? -25.332 8.016 23.897 1.00 43.41 102 LEU A CA 1
ATOM 784 C C . LEU A 1 102 ? -25.769 8.995 24.995 1.00 43.41 102 LEU A C 1
ATOM 786 O O . LEU A 1 102 ? -25.882 8.563 26.146 1.00 43.41 102 LEU A O 1
ATOM 790 N N . PRO A 1 103 ? -25.970 10.293 24.711 1.00 45.56 103 PRO A N 1
ATOM 791 C CA . PRO A 1 103 ? -26.586 11.149 25.701 1.00 45.56 103 PRO A CA 1
ATOM 792 C C . PRO A 1 103 ? -27.973 10.562 25.986 1.00 45.56 103 PRO A C 1
ATOM 794 O O . PRO A 1 103 ? -28.860 10.607 25.139 1.00 45.56 103 PRO A O 1
ATOM 797 N N . THR A 1 104 ? -28.167 10.007 27.185 1.00 49.06 104 THR A N 1
ATOM 798 C CA . THR A 1 104 ? -29.459 9.529 27.720 1.00 49.06 104 THR A CA 1
ATOM 799 C C . THR A 1 104 ? -30.452 10.681 27.957 1.00 49.06 104 THR A C 1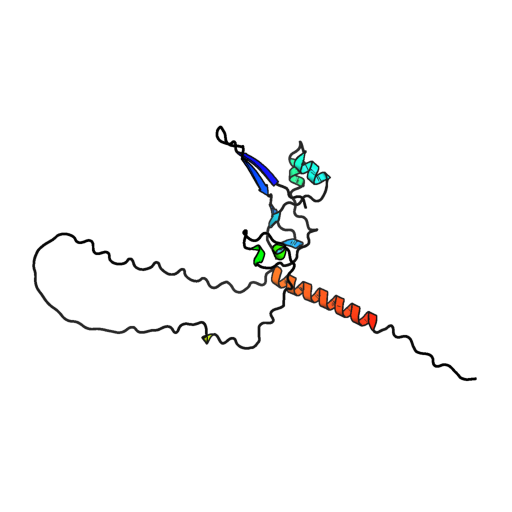
ATOM 801 O O . THR A 1 104 ? -31.432 10.544 28.678 1.00 49.06 104 THR A O 1
ATOM 804 N N . ALA A 1 105 ? -30.242 11.842 27.342 1.00 50.12 105 ALA A N 1
ATOM 805 C CA . ALA A 1 105 ? -31.192 12.937 27.338 1.00 50.12 105 ALA A CA 1
ATOM 806 C C . ALA A 1 105 ? -31.759 13.053 25.926 1.00 50.12 105 ALA A C 1
ATOM 808 O O . ALA A 1 105 ? -31.045 13.390 24.984 1.00 50.12 105 ALA A O 1
ATOM 809 N N . ALA A 1 106 ? -33.042 12.717 25.809 1.00 55.44 106 ALA A N 1
ATOM 810 C CA . ALA A 1 106 ? -33.857 12.793 24.611 1.00 55.44 106 ALA A CA 1
ATOM 811 C C . ALA A 1 106 ? -33.513 14.014 23.742 1.00 55.44 106 ALA A C 1
ATOM 813 O O . ALA A 1 106 ? -33.942 15.135 24.010 1.00 55.44 106 ALA A O 1
ATOM 814 N N . VAL A 1 107 ? -32.776 13.782 22.655 1.00 50.28 107 VAL A N 1
ATOM 815 C CA . VAL A 1 107 ? -32.805 14.684 21.507 1.00 50.28 107 VAL A CA 1
ATOM 816 C C . VAL A 1 107 ? -34.161 14.440 20.860 1.00 50.28 107 VAL A C 1
ATOM 818 O O . VAL A 1 107 ? -34.345 13.491 20.098 1.00 50.28 107 VAL A O 1
ATOM 821 N N . THR A 1 108 ? -35.144 15.236 21.269 1.00 55.16 108 THR A N 1
ATOM 822 C CA . THR A 1 108 ? -36.490 15.217 20.709 1.00 55.16 108 THR A CA 1
ATOM 823 C C . THR A 1 108 ? -36.401 15.413 19.197 1.00 55.16 108 THR A C 1
ATOM 825 O O . THR A 1 108 ? -35.799 16.360 18.685 1.00 55.16 108 THR A O 1
ATOM 828 N N . LEU A 1 109 ? -36.985 14.460 18.476 1.00 58.22 109 LEU A N 1
ATOM 829 C CA . LEU A 1 109 ? -36.996 14.329 17.016 1.00 58.22 109 LEU A CA 1
ATOM 830 C C . LEU A 1 109 ? -37.767 15.456 16.297 1.00 58.22 109 LEU A C 1
ATOM 832 O O . LEU A 1 109 ? -37.912 15.424 15.078 1.00 58.22 109 LEU A O 1
ATOM 836 N N . ASP A 1 110 ? -38.220 16.475 17.027 1.00 53.16 110 ASP A N 1
ATOM 837 C CA . ASP A 1 110 ? -39.097 17.539 16.532 1.00 53.16 110 ASP A CA 1
ATOM 838 C C . ASP A 1 110 ? -38.352 18.683 15.832 1.00 53.16 110 ASP A C 1
ATOM 840 O O . ASP A 1 110 ? -38.968 19.521 15.180 1.00 53.16 110 ASP A O 1
ATOM 844 N N . LYS A 1 111 ? -37.014 18.727 15.912 1.00 54.78 111 LYS A N 1
ATOM 845 C CA . LYS A 1 111 ? -36.218 19.814 15.308 1.00 54.78 111 LYS A CA 1
ATOM 846 C C . LYS A 1 111 ? -35.710 19.519 13.890 1.00 54.78 111 LYS A C 1
ATOM 848 O O . LYS A 1 111 ? -35.057 20.374 13.297 1.00 54.78 111 LYS A O 1
ATOM 853 N N . TRP A 1 112 ? -36.001 18.335 13.337 1.00 51.00 112 TRP A N 1
ATOM 854 C CA . TRP A 1 112 ? -35.535 17.925 12.000 1.00 51.00 112 TRP A CA 1
ATOM 855 C C . TRP A 1 112 ? -36.639 17.498 11.018 1.00 51.00 112 TRP A C 1
ATOM 857 O O . TRP A 1 112 ? -36.350 17.298 9.838 1.00 51.00 112 TRP A O 1
ATOM 867 N N . LEU A 1 113 ? -37.904 17.393 11.437 1.00 47.50 113 LEU A N 1
ATOM 868 C CA . LEU A 1 113 ? -39.000 17.125 10.501 1.00 47.50 113 LEU A CA 1
ATOM 869 C C . LEU A 1 113 ? -39.677 18.435 10.062 1.00 47.50 113 LEU A C 1
ATOM 871 O O . LEU A 1 113 ? -40.297 19.097 10.891 1.00 47.50 113 LEU A O 1
ATOM 875 N N . PRO A 1 114 ? -39.642 18.814 8.770 1.00 46.06 114 PRO A N 1
ATOM 876 C CA . PRO A 1 114 ? -40.600 19.781 8.256 1.00 46.06 114 PRO A CA 1
ATOM 877 C C . PRO A 1 114 ? -41.995 19.141 8.248 1.00 46.06 114 PRO A C 1
ATOM 879 O O . PRO A 1 114 ? -42.181 18.031 7.744 1.00 46.06 114 PRO A O 1
ATOM 882 N N . ALA A 1 115 ? -42.972 19.846 8.822 1.00 42.75 115 ALA A N 1
ATOM 883 C CA . ALA A 1 115 ? -44.369 19.434 8.859 1.00 42.75 115 ALA A CA 1
ATOM 884 C C . ALA A 1 115 ? -44.898 19.186 7.436 1.00 42.75 115 ALA A C 1
ATOM 886 O O . ALA A 1 115 ? -44.878 20.072 6.580 1.00 42.75 115 ALA A O 1
ATOM 887 N N . ALA A 1 116 ? -45.369 17.965 7.182 1.00 38.41 116 ALA A N 1
ATOM 888 C CA . ALA A 1 116 ? -46.008 17.598 5.930 1.00 38.41 116 ALA A CA 1
ATOM 889 C C . ALA A 1 116 ? -47.352 18.333 5.805 1.00 38.41 116 ALA A C 1
ATOM 891 O O . ALA A 1 116 ? -48.275 18.095 6.581 1.00 38.41 116 ALA A O 1
ATOM 892 N N . SER A 1 117 ? -47.462 19.226 4.821 1.00 40.66 117 SER A N 1
ATOM 893 C CA . SER A 1 117 ? -48.730 19.852 4.456 1.00 40.66 117 SER A CA 1
ATOM 894 C C . SER A 1 117 ? -49.516 18.888 3.569 1.00 40.66 117 SER A C 1
ATOM 896 O O . SER A 1 117 ? -49.160 18.650 2.415 1.00 40.66 117 SER A O 1
ATOM 898 N N . SER A 1 118 ? -50.569 18.292 4.121 1.00 42.00 118 SER A N 1
ATOM 899 C CA . SER A 1 118 ? -51.600 17.603 3.358 1.00 42.00 118 SER A CA 1
ATOM 900 C C . SER A 1 118 ? -52.751 18.569 3.088 1.00 42.00 118 SER A C 1
ATOM 902 O O . SER A 1 118 ? -53.385 19.075 4.013 1.00 42.00 118 SER A O 1
ATOM 904 N N . LYS A 1 119 ? -53.080 18.786 1.811 1.00 33.44 119 LYS A N 1
ATOM 905 C CA . LYS A 1 119 ? -54.476 19.012 1.427 1.00 33.44 119 LYS A CA 1
ATOM 906 C C . LYS A 1 119 ? -54.729 18.701 -0.044 1.00 33.44 119 LYS A C 1
ATOM 908 O O . LYS A 1 119 ? -54.214 19.360 -0.939 1.00 33.44 119 LYS A O 1
ATOM 913 N N . LEU A 1 120 ? -55.555 17.679 -0.249 1.00 36.12 120 LEU A N 1
ATOM 914 C CA . LEU A 1 120 ? -56.365 17.463 -1.445 1.00 36.12 120 LEU A CA 1
ATOM 915 C C . LEU A 1 120 ? -57.761 18.092 -1.222 1.00 36.12 120 LEU A C 1
ATOM 917 O O . LEU A 1 120 ? -58.083 18.449 -0.089 1.00 36.12 120 LEU A O 1
ATOM 921 N N . THR A 1 121 ? -58.598 18.080 -2.272 1.00 31.20 121 THR A N 1
ATOM 922 C CA . THR A 1 121 ? -60.020 18.520 -2.411 1.00 31.20 121 THR A CA 1
ATOM 923 C C . THR A 1 121 ? -60.196 19.947 -2.958 1.00 31.20 121 THR A C 1
ATOM 925 O O . THR A 1 121 ? -59.472 20.841 -2.546 1.00 31.20 121 THR A O 1
ATOM 928 N N . ALA A 1 122 ? -61.133 20.279 -3.857 1.00 29.70 122 ALA A N 1
ATOM 929 C CA . ALA A 1 122 ? -62.028 19.548 -4.768 1.00 29.70 122 ALA A CA 1
ATOM 930 C C . ALA A 1 122 ? -62.681 20.569 -5.748 1.00 29.70 122 ALA A C 1
ATOM 932 O O . ALA A 1 122 ? -62.785 21.739 -5.406 1.00 29.70 122 ALA A O 1
ATOM 933 N N . ALA A 1 123 ? -63.135 20.073 -6.913 1.00 27.56 123 ALA A N 1
ATOM 934 C CA . ALA A 1 123 ? -64.294 20.468 -7.749 1.00 27.56 123 ALA A CA 1
ATOM 935 C C . ALA A 1 123 ? -64.583 21.945 -8.139 1.00 27.56 123 ALA A C 1
ATOM 937 O O . ALA A 1 123 ? -64.811 22.785 -7.281 1.00 27.56 123 ALA A O 1
ATOM 938 N N . ALA A 1 124 ? -64.790 22.208 -9.444 1.00 29.86 124 ALA A N 1
ATOM 939 C CA . ALA A 1 124 ? -66.112 22.493 -10.055 1.00 29.86 124 ALA A CA 1
ATOM 940 C C . ALA A 1 124 ? -66.010 23.041 -11.504 1.00 29.86 124 ALA A C 1
ATOM 942 O O . ALA A 1 124 ? -64.992 23.570 -11.929 1.00 29.86 124 ALA A O 1
ATOM 943 N N . SER A 1 125 ? -67.104 22.843 -12.243 1.00 29.62 125 SER A N 1
ATOM 944 C CA . SER A 1 125 ? -67.358 22.950 -13.693 1.00 29.62 125 SER A CA 1
ATOM 945 C C . SER A 1 125 ? -67.713 24.364 -14.193 1.00 29.62 125 SER A C 1
ATOM 947 O O . SER A 1 125 ? -68.351 25.091 -13.442 1.00 29.62 125 SER A O 1
ATOM 949 N N . ALA A 1 126 ? -67.445 24.688 -15.475 1.00 32.28 126 ALA A N 1
ATOM 950 C CA . ALA A 1 126 ? -68.415 25.277 -16.432 1.00 32.28 126 ALA A CA 1
ATOM 951 C C . ALA A 1 126 ? -67.795 25.595 -17.820 1.00 32.28 126 ALA A C 1
ATOM 953 O O . ALA A 1 126 ? -66.585 25.612 -18.004 1.00 32.28 126 ALA A O 1
ATOM 954 N N . SER A 1 127 ? -68.684 25.800 -18.791 1.00 31.16 127 SER A N 1
ATOM 955 C CA . SER A 1 127 ? -68.623 25.602 -20.247 1.00 31.16 127 SER A CA 1
ATOM 956 C C . SER A 1 127 ? -68.346 26.833 -21.140 1.00 31.16 127 SER A C 1
ATOM 958 O O . SER A 1 127 ? -68.666 27.946 -20.744 1.00 31.16 127 SER A O 1
ATOM 960 N N . ALA A 1 128 ? -67.992 26.554 -22.413 1.00 31.81 128 ALA A N 1
ATOM 961 C CA . ALA A 1 128 ? -68.572 27.096 -23.673 1.00 31.81 128 ALA A CA 1
ATOM 962 C C . ALA A 1 128 ? -67.714 27.985 -24.628 1.00 31.81 128 ALA A C 1
ATOM 964 O O . ALA A 1 128 ? -67.386 29.121 -24.325 1.00 31.81 128 ALA A O 1
ATOM 965 N N . SER A 1 129 ? -67.569 27.457 -25.862 1.00 30.45 129 SER A N 1
ATOM 966 C CA . SER A 1 129 ? -67.766 28.067 -27.204 1.00 30.45 129 SER A CA 1
ATOM 967 C C . SER A 1 129 ? -66.709 28.929 -27.949 1.00 30.45 129 SER A C 1
ATOM 969 O O . SER A 1 129 ? -66.203 29.921 -27.446 1.00 30.45 129 SER A O 1
ATOM 971 N N . ALA A 1 130 ? -66.581 28.572 -29.245 1.00 31.23 130 ALA A N 1
ATOM 972 C CA . ALA A 1 130 ? -66.343 29.367 -30.471 1.00 31.23 130 ALA A CA 1
ATOM 973 C C . ALA A 1 130 ? -64.916 29.708 -30.998 1.00 31.23 130 ALA A C 1
ATOM 975 O O . ALA A 1 130 ? -64.210 30.573 -30.501 1.00 31.23 130 ALA A O 1
ATOM 976 N N . ALA A 1 131 ? -64.591 29.022 -32.109 1.00 28.50 131 ALA A N 1
ATOM 977 C CA . ALA A 1 131 ? -63.843 29.357 -33.341 1.00 28.50 131 ALA A CA 1
ATOM 978 C C . ALA A 1 131 ? -63.031 30.673 -33.501 1.00 28.50 131 ALA A C 1
ATOM 980 O O . ALA A 1 131 ? -63.583 31.759 -33.394 1.00 28.50 131 ALA A O 1
ATOM 981 N N . SER A 1 132 ? -61.779 30.566 -33.998 1.00 33.00 132 SER A N 1
ATOM 982 C CA . SER A 1 132 ? -61.360 30.939 -35.381 1.00 33.00 132 SER A CA 1
ATOM 983 C C . SER A 1 132 ? -59.851 31.266 -35.527 1.00 33.00 132 SER A C 1
ATOM 985 O O . SER A 1 132 ? -59.337 32.171 -34.886 1.00 33.00 132 SER A O 1
ATOM 987 N N . SER A 1 133 ? -59.195 30.551 -36.456 1.00 33.31 133 SER A N 1
ATOM 988 C CA . SER A 1 133 ? -58.108 30.946 -37.391 1.00 33.31 133 SER A CA 1
ATOM 989 C C . SER A 1 133 ? -56.845 31.726 -36.946 1.00 33.31 133 SER A C 1
ATOM 991 O O . SER A 1 133 ? -56.919 32.925 -36.698 1.00 33.31 133 SER A O 1
ATOM 993 N N . ALA A 1 134 ? -55.677 31.066 -37.089 1.00 33.41 134 ALA A N 1
ATOM 994 C CA . ALA A 1 134 ? -54.440 31.491 -37.801 1.00 33.41 134 ALA A CA 1
ATOM 995 C C . ALA A 1 134 ? -53.130 31.081 -37.068 1.00 33.41 134 ALA A C 1
ATOM 997 O O . ALA A 1 134 ? -52.915 31.418 -35.909 1.00 33.41 134 ALA A O 1
ATOM 998 N N . SER A 1 135 ? -52.250 30.338 -37.755 1.00 36.81 135 SER A N 1
ATOM 999 C CA . SER A 1 135 ? -50.913 29.844 -37.316 1.00 36.81 135 SER A CA 1
ATOM 1000 C C . SER A 1 135 ? -49.768 30.730 -37.888 1.00 36.81 135 SER A C 1
ATOM 1002 O O . SER A 1 135 ? -50.107 31.565 -38.726 1.00 36.81 135 SER A O 1
ATOM 1004 N N . PRO A 1 136 ? -48.439 30.571 -37.588 1.00 48.12 136 PRO A N 1
ATOM 1005 C CA . PRO A 1 136 ? -47.714 29.503 -36.865 1.00 48.12 136 PRO A CA 1
ATOM 1006 C C . PRO A 1 136 ? -46.585 30.021 -35.898 1.00 48.12 136 PRO A C 1
ATOM 1008 O O . PRO A 1 136 ? -46.671 31.141 -35.402 1.00 48.12 136 PRO A O 1
ATOM 1011 N N . PRO A 1 137 ? -45.596 29.189 -35.491 1.00 40.72 137 PRO A N 1
ATOM 1012 C CA . PRO A 1 137 ? -45.385 28.758 -34.114 1.00 40.72 137 PRO A CA 1
ATOM 1013 C C . PRO A 1 137 ? -44.461 29.681 -33.294 1.00 40.72 137 PRO A C 1
ATOM 1015 O O . PRO A 1 137 ? -43.324 29.966 -33.668 1.00 40.72 137 PRO A O 1
ATOM 1018 N N . ARG A 1 138 ? -44.900 30.054 -32.090 1.00 33.91 138 ARG A N 1
ATOM 1019 C CA . ARG A 1 138 ? -44.024 30.612 -31.053 1.00 33.91 138 ARG A CA 1
ATOM 1020 C C . ARG A 1 138 ? -43.615 29.470 -30.129 1.00 33.91 138 ARG A C 1
ATOM 1022 O O . ARG A 1 138 ? -44.460 28.935 -29.418 1.00 33.91 138 ARG A O 1
ATOM 1029 N N . TYR A 1 139 ? -42.336 29.093 -30.144 1.00 33.25 139 TYR A N 1
ATOM 1030 C CA . TYR A 1 139 ? -41.754 28.195 -29.142 1.00 33.25 139 TYR A CA 1
ATOM 1031 C C . TYR A 1 139 ? -41.915 28.846 -27.757 1.00 33.25 139 TYR A C 1
ATOM 1033 O O . TYR A 1 139 ? -41.130 29.706 -27.359 1.00 33.25 139 TYR A O 1
ATOM 1041 N N . GLN A 1 140 ? -42.974 28.477 -27.037 1.00 43.03 140 GLN A N 1
ATOM 1042 C CA . GLN A 1 140 ? -43.095 28.740 -25.610 1.00 43.03 140 GLN A CA 1
ATOM 1043 C C . GLN A 1 140 ? -42.194 27.744 -24.885 1.00 43.03 140 GLN A C 1
ATOM 1045 O O . GLN A 1 140 ? -42.426 26.536 -24.899 1.00 43.03 140 GLN A O 1
ATOM 1050 N N . GLN A 1 141 ? -41.136 28.264 -24.272 1.00 39.56 141 GLN A N 1
ATOM 1051 C CA . GLN A 1 141 ? -40.334 27.532 -23.305 1.00 39.56 141 GLN A CA 1
ATOM 1052 C C . GLN A 1 141 ? -41.203 27.284 -22.066 1.00 39.56 141 GLN A C 1
ATOM 1054 O O . GLN A 1 141 ? -41.290 28.131 -21.182 1.00 39.56 141 GLN A O 1
ATOM 1059 N N . ASN A 1 142 ? -41.865 26.128 -22.004 1.00 42.03 142 ASN A N 1
ATOM 1060 C CA . ASN A 1 142 ? -42.357 25.622 -20.728 1.00 42.03 142 ASN A CA 1
ATOM 1061 C C . ASN A 1 142 ? -41.137 25.243 -19.873 1.00 42.03 142 ASN A C 1
ATOM 1063 O O . ASN A 1 142 ? -40.277 24.498 -20.359 1.00 42.03 142 ASN A O 1
ATOM 1067 N N . PRO A 1 143 ? -41.021 25.724 -18.621 1.00 49.31 143 PRO A N 1
ATOM 1068 C CA . PRO A 1 143 ? -39.937 25.307 -17.749 1.00 49.31 143 PRO A CA 1
ATOM 1069 C C . PRO A 1 143 ? -40.037 23.796 -17.517 1.00 49.31 143 PRO A C 1
ATOM 1071 O O . PRO A 1 143 ? -41.072 23.265 -17.115 1.00 49.31 143 PRO A O 1
ATOM 1074 N N . LYS A 1 144 ? -38.941 23.098 -17.816 1.00 49.69 144 LYS A N 1
ATOM 1075 C CA . LYS A 1 144 ? -38.773 21.665 -17.569 1.00 49.69 144 LYS A CA 1
ATOM 1076 C C . LYS A 1 144 ? -39.036 21.380 -16.079 1.00 49.69 144 LYS A C 1
ATOM 1078 O O . LYS A 1 144 ? -38.469 22.088 -15.245 1.00 49.69 144 LYS A O 1
ATOM 1083 N N . PRO A 1 145 ? -39.851 20.370 -15.716 1.00 53.72 145 PRO A N 1
ATOM 1084 C CA . PRO A 1 145 ? -40.026 20.004 -14.315 1.00 53.72 145 PRO A CA 1
ATOM 1085 C C . PRO A 1 145 ? -38.672 19.585 -13.715 1.00 53.72 145 PRO A C 1
ATOM 1087 O O . PRO A 1 145 ? -37.862 18.965 -14.419 1.00 53.72 145 PRO A O 1
ATOM 1090 N N . PRO A 1 146 ? -38.391 19.925 -12.444 1.00 57.00 146 PRO A N 1
ATOM 1091 C CA . PRO A 1 146 ? -37.137 19.551 -11.806 1.00 57.00 146 PRO A CA 1
ATOM 1092 C C . PRO A 1 146 ? -36.996 18.020 -11.767 1.00 57.00 146 PRO A C 1
ATOM 1094 O O . PRO A 1 146 ? -38.002 17.313 -11.638 1.00 57.00 146 PRO A O 1
ATOM 1097 N N . PRO A 1 147 ? -35.768 17.483 -11.889 1.00 55.75 147 PRO A N 1
ATOM 1098 C CA . PRO A 1 147 ? -35.548 16.046 -11.784 1.00 55.75 147 PRO A CA 1
ATOM 1099 C C . PRO A 1 147 ? -36.013 15.536 -10.410 1.00 55.75 147 PRO A C 1
ATOM 1101 O O . PRO A 1 147 ? -35.908 16.266 -9.420 1.00 55.75 147 PRO A O 1
ATOM 1104 N N . PRO A 1 148 ? -36.515 14.290 -10.317 1.00 49.62 148 PRO A N 1
ATOM 1105 C CA . PRO A 1 148 ? -36.931 13.728 -9.042 1.00 49.62 148 PRO A CA 1
ATOM 1106 C C . PRO A 1 148 ? -35.744 13.671 -8.077 1.00 49.62 148 PRO A C 1
ATOM 1108 O O . PRO A 1 148 ? -34.664 13.187 -8.423 1.00 49.62 148 PRO A O 1
ATOM 1111 N N . SER A 1 149 ? -35.964 14.155 -6.855 1.00 52.66 149 SER A N 1
ATOM 1112 C CA . SER A 1 149 ? -34.989 14.109 -5.768 1.00 52.66 149 SER A CA 1
ATOM 1113 C C . SER A 1 149 ? -34.478 12.677 -5.557 1.00 52.66 149 SER A C 1
ATOM 1115 O O . SER A 1 149 ? -35.284 11.738 -5.560 1.00 52.66 149 SER A O 1
ATOM 1117 N N . PRO A 1 150 ? -33.166 12.469 -5.335 1.00 48.75 150 PRO A N 1
ATOM 1118 C CA . PRO A 1 150 ? -32.642 11.140 -5.057 1.00 48.75 150 PRO A CA 1
ATOM 1119 C C . PRO A 1 150 ? -33.322 10.591 -3.800 1.00 48.75 150 PRO A C 1
ATOM 1121 O O . PRO A 1 150 ? -33.329 11.236 -2.749 1.00 48.75 150 PRO A O 1
ATOM 1124 N N . LYS A 1 151 ? -33.918 9.395 -3.903 1.00 46.22 151 LYS A N 1
ATOM 1125 C CA . LYS A 1 151 ? -34.488 8.688 -2.750 1.00 46.22 151 LYS A CA 1
ATOM 1126 C C . LYS A 1 151 ? -33.380 8.515 -1.714 1.00 46.22 151 LYS A C 1
ATOM 1128 O O . LYS A 1 151 ? -32.456 7.728 -1.918 1.00 46.22 151 LYS A O 1
ATOM 1133 N N . ARG A 1 152 ? -33.475 9.264 -0.615 1.00 48.25 152 ARG A N 1
ATOM 1134 C CA . ARG A 1 152 ? -32.577 9.175 0.536 1.00 48.25 152 ARG A CA 1
ATOM 1135 C C . ARG A 1 152 ? -32.680 7.762 1.102 1.00 48.25 152 ARG A C 1
ATOM 1137 O O . ARG A 1 152 ? -33.620 7.447 1.827 1.00 48.25 152 ARG A O 1
ATOM 1144 N N . ARG A 1 153 ? -31.743 6.890 0.728 1.00 46.22 153 ARG A N 1
ATOM 1145 C CA . ARG A 1 153 ? -31.568 5.610 1.412 1.00 46.22 153 ARG A CA 1
ATOM 1146 C C . ARG A 1 153 ? -31.198 5.946 2.852 1.00 46.22 153 ARG A C 1
ATOM 1148 O O . ARG A 1 153 ? -30.226 6.660 3.087 1.00 46.22 153 ARG A O 1
ATOM 1155 N N . GLN A 1 154 ? -32.020 5.490 3.792 1.00 42.75 154 GLN A N 1
ATOM 1156 C CA . GLN A 1 154 ? -31.655 5.455 5.204 1.00 42.75 154 GLN A CA 1
ATOM 1157 C C . GLN A 1 154 ? -30.282 4.766 5.299 1.00 42.75 154 GLN A C 1
ATOM 1159 O O . GLN A 1 154 ? -30.119 3.711 4.672 1.00 42.75 154 GLN A O 1
ATOM 1164 N N . PRO A 1 155 ? -29.289 5.333 6.007 1.00 43.19 155 PRO A N 1
ATOM 1165 C CA . PRO A 1 155 ? -28.095 4.566 6.323 1.00 43.19 155 PRO A CA 1
ATOM 1166 C C . PRO A 1 155 ? -28.557 3.307 7.075 1.00 43.19 155 PRO A C 1
ATOM 1168 O O . PRO A 1 155 ? -29.412 3.418 7.960 1.00 43.19 155 PRO A O 1
ATOM 1171 N N . PRO A 1 156 ? -28.089 2.105 6.696 1.00 46.22 156 PRO A N 1
ATOM 1172 C CA . PRO A 1 156 ? -28.433 0.905 7.443 1.00 46.22 156 PRO A CA 1
ATOM 1173 C C . PRO A 1 156 ? -28.025 1.094 8.913 1.00 46.22 156 PRO A C 1
ATOM 1175 O O . PRO A 1 156 ? -27.063 1.823 9.179 1.00 46.22 156 PRO A O 1
ATOM 1178 N N . PRO A 1 157 ? -28.737 0.466 9.869 1.00 51.84 157 PRO A N 1
ATOM 1179 C CA . PRO A 1 157 ? -28.337 0.506 11.270 1.00 51.84 157 PRO A CA 1
ATOM 1180 C C . PRO A 1 157 ? -26.869 0.100 11.370 1.00 51.84 157 PRO A C 1
ATOM 1182 O O . PRO A 1 157 ? -26.443 -0.819 10.663 1.00 51.84 157 PRO A O 1
ATOM 1185 N N . LEU A 1 158 ? -26.110 0.826 12.197 1.00 48.84 158 LEU A N 1
ATOM 1186 C CA . LEU A 1 158 ? -24.686 0.597 12.415 1.00 48.84 158 LEU A CA 1
ATOM 1187 C C . LEU A 1 158 ? -24.513 -0.881 12.782 1.00 48.84 158 LEU A C 1
ATOM 1189 O O . LEU A 1 158 ? -24.885 -1.307 13.875 1.00 48.84 158 LEU A O 1
ATOM 1193 N N . ARG A 1 159 ? -24.069 -1.689 11.814 1.00 50.75 159 ARG A N 1
ATOM 1194 C CA . ARG A 1 159 ? -23.823 -3.110 12.044 1.00 50.75 159 ARG A CA 1
ATOM 1195 C C . ARG A 1 159 ? -22.714 -3.191 13.083 1.00 50.75 159 ARG A C 1
ATOM 1197 O O . ARG A 1 159 ? -21.799 -2.376 13.047 1.00 50.75 159 ARG A O 1
ATOM 1204 N N . ASP A 1 160 ? -22.812 -4.148 13.997 1.00 48.66 160 ASP A N 1
ATOM 1205 C CA . ASP A 1 160 ? -21.719 -4.472 14.910 1.00 48.66 160 ASP A CA 1
ATOM 1206 C C . ASP A 1 160 ? -20.543 -4.984 14.063 1.00 48.66 160 ASP A C 1
ATOM 1208 O O . ASP A 1 160 ? -20.512 -6.144 13.648 1.00 48.66 160 ASP A O 1
ATOM 1212 N N . THR A 1 161 ? -19.653 -4.070 13.680 1.00 67.06 161 THR A N 1
ATOM 1213 C CA . THR A 1 161 ? -18.481 -4.355 12.859 1.00 67.06 161 THR A CA 1
ATOM 1214 C C . THR A 1 161 ? -17.325 -4.800 13.746 1.00 67.06 161 THR A C 1
ATOM 1216 O O . THR A 1 161 ? -17.323 -4.596 14.963 1.00 67.06 161 THR A O 1
ATOM 1219 N N . GLY A 1 162 ? -16.308 -5.397 13.127 1.00 60.50 162 GLY A N 1
ATOM 1220 C CA . GLY A 1 162 ? -15.041 -5.693 13.790 1.00 60.50 162 GLY A CA 1
ATOM 1221 C C . GLY A 1 162 ? -14.488 -4.486 14.549 1.00 60.50 162 GLY A C 1
ATOM 1222 O O . GLY A 1 162 ? -14.171 -4.586 15.728 1.00 60.50 162 GLY A O 1
ATOM 1223 N N . LEU A 1 163 ? -14.541 -3.299 13.934 1.00 55.72 163 LEU A N 1
ATOM 1224 C CA . LEU A 1 163 ? -14.124 -2.039 14.548 1.00 55.72 163 LEU A CA 1
ATOM 1225 C C . LEU A 1 163 ? -14.869 -1.704 15.855 1.00 55.72 163 LEU A C 1
ATOM 1227 O O . LEU A 1 163 ? -14.233 -1.314 16.835 1.00 55.72 163 LEU A O 1
ATOM 1231 N N . THR A 1 164 ? -16.199 -1.864 15.914 1.00 63.09 164 THR A N 1
ATOM 1232 C CA . THR A 1 164 ? -16.953 -1.596 17.156 1.00 63.09 164 THR A CA 1
ATOM 1233 C C . THR A 1 164 ? -16.652 -2.626 18.241 1.00 63.09 164 THR A C 1
ATOM 1235 O O . THR A 1 164 ? -16.639 -2.284 19.428 1.00 63.09 164 THR A O 1
ATOM 1238 N N . ARG A 1 165 ? -16.356 -3.872 17.853 1.00 64.31 165 ARG A N 1
ATOM 1239 C CA . ARG A 1 165 ? -15.944 -4.937 18.774 1.00 64.31 165 ARG A CA 1
ATOM 1240 C C . ARG A 1 165 ? -14.519 -4.730 19.289 1.00 64.31 165 ARG A C 1
ATOM 1242 O O . ARG A 1 165 ? -14.298 -4.882 20.488 1.00 64.31 165 ARG A O 1
ATOM 1249 N N . TRP A 1 166 ? -13.598 -4.306 18.428 1.00 62.62 166 TRP A N 1
ATOM 1250 C CA . TRP A 1 166 ? -12.214 -3.994 18.774 1.00 62.62 166 TRP A CA 1
ATOM 1251 C C . TRP A 1 166 ? -12.127 -2.817 19.748 1.00 62.62 166 TRP A C 1
ATOM 1253 O O . TRP A 1 166 ? -11.539 -2.967 20.813 1.00 62.62 166 TRP A O 1
ATOM 1263 N N . ILE A 1 167 ? -12.821 -1.702 19.479 1.00 69.44 167 ILE A N 1
ATOM 1264 C CA . ILE A 1 167 ? -12.873 -0.548 20.401 1.00 69.44 167 ILE A CA 1
ATOM 1265 C C . ILE A 1 167 ? -13.352 -0.977 21.800 1.00 69.44 167 ILE A C 1
ATOM 1267 O O . ILE A 1 167 ? -12.832 -0.512 22.815 1.00 69.44 167 ILE A O 1
ATOM 1271 N N . ARG A 1 168 ? -14.327 -1.894 21.872 1.00 66.94 168 ARG A N 1
ATOM 1272 C CA . ARG A 1 168 ? -14.823 -2.441 23.142 1.00 66.94 168 ARG A CA 1
ATOM 1273 C C . ARG A 1 168 ? -13.806 -3.385 23.802 1.00 66.94 168 ARG A C 1
ATOM 1275 O O . ARG A 1 168 ? -13.630 -3.311 25.014 1.00 66.94 168 ARG A O 1
ATOM 1282 N N . ALA A 1 169 ? -13.125 -4.235 23.035 1.00 58.31 169 ALA A N 1
ATOM 1283 C CA . ALA A 1 169 ? -12.122 -5.176 23.541 1.00 58.31 169 ALA A CA 1
ATOM 1284 C C . ALA A 1 169 ? -10.855 -4.470 24.064 1.00 58.31 169 ALA A C 1
ATOM 1286 O O . ALA A 1 169 ? -10.335 -4.837 25.119 1.00 58.31 169 ALA A O 1
ATOM 1287 N N . SER A 1 170 ? -10.402 -3.410 23.389 1.00 48.44 170 SER A N 1
ATOM 1288 C CA . SER A 1 170 ? -9.280 -2.573 23.835 1.00 48.44 170 SER A CA 1
ATOM 1289 C C . SER A 1 170 ? -9.567 -1.888 25.176 1.00 48.44 170 SER A C 1
ATOM 1291 O O . SER A 1 170 ? -8.650 -1.701 25.974 1.00 48.44 170 SER A O 1
ATOM 1293 N N . ARG A 1 171 ? -10.842 -1.576 25.458 1.00 51.59 171 ARG A N 1
ATOM 1294 C CA . ARG A 1 171 ? -11.293 -1.006 26.736 1.00 51.59 171 ARG A CA 1
ATOM 1295 C C . ARG A 1 171 ? -11.140 -1.996 27.890 1.00 51.59 171 ARG A C 1
ATOM 1297 O O . ARG A 1 171 ? -10.527 -1.653 28.895 1.00 51.59 171 ARG A O 1
ATOM 1304 N N . VAL A 1 172 ? -11.594 -3.237 27.696 1.00 54.66 172 VAL A N 1
ATOM 1305 C CA . VAL A 1 172 ? -11.487 -4.301 28.710 1.00 54.66 172 VAL A CA 1
ATOM 1306 C C . VAL A 1 172 ? -10.026 -4.568 29.066 1.00 54.66 172 VAL A C 1
ATOM 1308 O O . VAL A 1 172 ? -9.690 -4.652 30.242 1.00 54.66 172 VAL A O 1
ATOM 1311 N N . LYS A 1 173 ? -9.136 -4.617 28.066 1.00 50.66 173 LYS A N 1
ATOM 1312 C CA . LYS A 1 173 ? -7.704 -4.855 28.298 1.00 50.66 173 LYS A CA 1
ATOM 1313 C C . LYS A 1 173 ? -7.052 -3.731 29.117 1.00 50.66 173 LYS A C 1
ATOM 1315 O O . LYS A 1 173 ? -6.296 -4.012 30.045 1.00 50.66 173 LYS A O 1
ATOM 1320 N N . SER A 1 174 ? -7.409 -2.474 28.830 1.00 48.25 174 SER A N 1
ATOM 1321 C CA . SER A 1 174 ? -6.912 -1.315 29.584 1.00 48.25 174 SER A CA 1
ATOM 1322 C C . SER A 1 174 ? -7.432 -1.250 31.027 1.00 48.25 174 SER A C 1
ATOM 1324 O O . SER A 1 174 ? -6.707 -0.820 31.920 1.00 48.25 174 SER A O 1
ATOM 1326 N N . GLU A 1 175 ? -8.662 -1.711 31.274 1.00 51.69 175 GLU A N 1
ATOM 1327 C CA . GLU A 1 175 ? -9.277 -1.725 32.608 1.00 51.69 175 GLU A CA 1
ATOM 1328 C C . GLU A 1 175 ? -8.683 -2.833 33.493 1.00 51.69 175 GLU A C 1
ATOM 1330 O O . GLU A 1 175 ? -8.416 -2.601 34.673 1.00 51.69 175 GLU A O 1
ATOM 1335 N N . THR A 1 176 ? -8.379 -4.007 32.923 1.00 53.81 176 THR A N 1
ATOM 1336 C CA . THR A 1 176 ? -7.742 -5.108 33.665 1.00 53.81 176 THR A CA 1
ATOM 1337 C C . THR A 1 176 ? -6.295 -4.803 34.057 1.00 53.81 176 THR A C 1
ATOM 1339 O O . THR A 1 176 ? -5.891 -5.105 35.179 1.00 53.81 176 THR A O 1
ATOM 1342 N N . GLU A 1 177 ? -5.518 -4.156 33.179 1.00 51.50 177 GLU A N 1
ATOM 1343 C CA . GLU A 1 177 ? -4.131 -3.772 33.491 1.00 51.50 177 GLU A CA 1
ATOM 1344 C C . GLU A 1 177 ? -4.072 -2.637 34.524 1.00 51.50 177 GLU A C 1
ATOM 1346 O O . GLU A 1 177 ? -3.236 -2.671 35.430 1.00 51.50 177 GLU A O 1
ATOM 1351 N N . ALA A 1 178 ? -4.995 -1.670 34.453 1.00 53.97 178 ALA A N 1
ATOM 1352 C CA . ALA A 1 178 ? -5.089 -0.596 35.440 1.00 53.97 178 ALA A CA 1
ATOM 1353 C C . ALA A 1 178 ? -5.456 -1.121 36.840 1.00 53.97 178 ALA A C 1
ATOM 1355 O O . ALA A 1 178 ? -4.868 -0.674 37.825 1.00 53.97 178 ALA A O 1
ATOM 1356 N N . SER A 1 179 ? -6.362 -2.104 36.928 1.00 52.28 179 SER A N 1
ATOM 1357 C CA . SER A 1 179 ? -6.738 -2.726 38.206 1.00 52.28 179 SER A CA 1
ATOM 1358 C C . SER A 1 179 ? -5.576 -3.508 38.828 1.00 52.28 179 SER A C 1
ATOM 1360 O O . SER A 1 179 ? -5.308 -3.350 40.015 1.00 52.28 179 SER A O 1
ATOM 1362 N N . SER A 1 180 ? -4.814 -4.264 38.026 1.00 56.81 180 SER A N 1
ATOM 1363 C CA . SER A 1 180 ? -3.653 -5.019 38.534 1.00 56.81 180 SER A CA 1
ATOM 1364 C C . SER A 1 180 ? -2.501 -4.136 39.027 1.00 56.81 180 SER A C 1
ATOM 1366 O O . SER A 1 180 ? -1.716 -4.551 39.875 1.00 56.81 180 SER A O 1
ATOM 1368 N N . LYS A 1 181 ? -2.390 -2.906 38.508 1.00 52.00 181 LYS A N 1
ATOM 1369 C CA . LYS A 1 181 ? -1.330 -1.969 38.893 1.00 52.00 181 LYS A CA 1
ATOM 1370 C C . LYS A 1 181 ? -1.677 -1.180 40.159 1.00 52.00 181 LYS A C 1
ATOM 1372 O O . LYS A 1 181 ? -0.770 -0.807 40.893 1.00 52.00 181 LYS A O 1
ATOM 1377 N N . ALA A 1 182 ? -2.965 -0.959 40.426 1.00 57.22 182 ALA A N 1
ATOM 1378 C CA . ALA A 1 182 ? -3.428 -0.286 41.638 1.00 57.22 182 ALA A CA 1
ATOM 1379 C C . ALA A 1 182 ? -3.284 -1.170 42.890 1.00 57.22 182 ALA A C 1
ATOM 1381 O O . ALA A 1 182 ? -2.880 -0.668 43.935 1.00 57.22 182 ALA A O 1
ATOM 1382 N N . GLU A 1 183 ? -3.527 -2.482 42.781 1.00 57.78 183 GLU A N 1
ATOM 1383 C CA . GLU A 1 183 ? -3.350 -3.409 43.913 1.00 57.78 183 GLU A CA 1
ATOM 1384 C C . GLU A 1 183 ? -1.874 -3.603 44.307 1.00 57.78 183 GLU A C 1
ATOM 1386 O O . GLU A 1 183 ? -1.578 -3.843 45.473 1.00 57.78 183 GLU A O 1
ATOM 1391 N N . ALA A 1 184 ? -0.928 -3.432 43.376 1.00 55.69 184 ALA A N 1
ATOM 1392 C CA . ALA A 1 184 ? 0.500 -3.603 43.657 1.00 55.69 184 ALA A CA 1
ATOM 1393 C C . ALA A 1 184 ? 1.151 -2.417 44.405 1.00 55.69 184 ALA A C 1
ATOM 1395 O O . ALA A 1 184 ? 2.209 -2.591 45.008 1.00 55.69 184 ALA A O 1
ATOM 1396 N N . GLU A 1 185 ? 0.554 -1.218 44.382 1.00 58.31 185 GLU A N 1
ATOM 1397 C CA . GLU A 1 185 ? 1.120 -0.025 45.042 1.00 58.31 185 GLU A CA 1
ATOM 1398 C C . GLU A 1 185 ? 0.590 0.213 46.472 1.00 58.31 185 GLU A C 1
ATOM 1400 O O . GLU A 1 185 ? 1.168 1.016 47.209 1.00 58.31 185 GLU A O 1
ATOM 1405 N N . GLU A 1 186 ? -0.455 -0.496 46.918 1.00 53.22 186 GLU A N 1
ATOM 1406 C CA . GLU A 1 186 ? -1.007 -0.331 48.276 1.00 53.22 186 GLU A CA 1
ATOM 1407 C C . GLU A 1 186 ? -0.248 -1.137 49.356 1.00 53.22 186 GLU A C 1
ATOM 1409 O O . GLU A 1 186 ? -0.286 -0.779 50.535 1.00 53.22 186 GLU A O 1
ATOM 1414 N N . GLU A 1 187 ? 0.530 -2.161 48.982 1.00 53.62 187 GLU A N 1
ATOM 1415 C CA . GLU A 1 187 ? 1.230 -3.035 49.944 1.00 53.62 187 GLU A CA 1
ATOM 1416 C C . GLU A 1 187 ? 2.606 -2.524 50.423 1.00 53.62 187 GLU A C 1
ATOM 1418 O O . GLU A 1 187 ? 3.197 -3.092 51.344 1.00 53.62 187 GLU A O 1
ATOM 1423 N N . THR A 1 188 ? 3.129 -1.416 49.884 1.00 55.38 188 THR A N 1
ATOM 1424 C CA . THR A 1 188 ? 4.453 -0.886 50.268 1.00 55.38 188 THR A CA 1
ATOM 1425 C C . THR A 1 188 ? 4.369 0.428 51.052 1.00 55.38 188 THR A C 1
ATOM 1427 O O . THR A 1 188 ? 4.760 1.488 50.563 1.00 55.38 188 THR A O 1
ATOM 1430 N N . LYS A 1 189 ? 3.909 0.382 52.309 1.00 52.25 189 LYS A N 1
ATOM 1431 C CA . LYS A 1 189 ? 4.108 1.477 53.285 1.00 52.25 189 LYS A CA 1
ATOM 1432 C C . LYS A 1 189 ? 5.000 1.012 54.445 1.00 52.25 189 LYS A C 1
ATOM 1434 O O . LYS A 1 189 ? 4.604 0.104 55.173 1.00 52.25 189 LYS A O 1
ATOM 1439 N N . PRO A 1 190 ? 6.182 1.617 54.679 1.00 49.25 190 PRO A N 1
ATOM 1440 C CA . PRO A 1 190 ? 7.054 1.197 55.768 1.00 49.25 190 PRO A CA 1
ATOM 1441 C C . PRO A 1 190 ? 6.610 1.796 57.113 1.00 49.25 190 PRO A C 1
ATOM 1443 O O . PRO A 1 190 ? 6.231 2.964 57.212 1.00 49.25 190 PRO A O 1
ATOM 1446 N N . ALA A 1 191 ? 6.689 0.982 58.168 1.00 53.34 191 ALA A N 1
ATOM 1447 C CA . ALA A 1 191 ? 6.366 1.358 59.540 1.00 53.34 191 ALA A CA 1
ATOM 1448 C C . ALA A 1 191 ? 7.431 2.294 60.147 1.00 53.34 191 ALA A C 1
ATOM 1450 O O . ALA A 1 191 ? 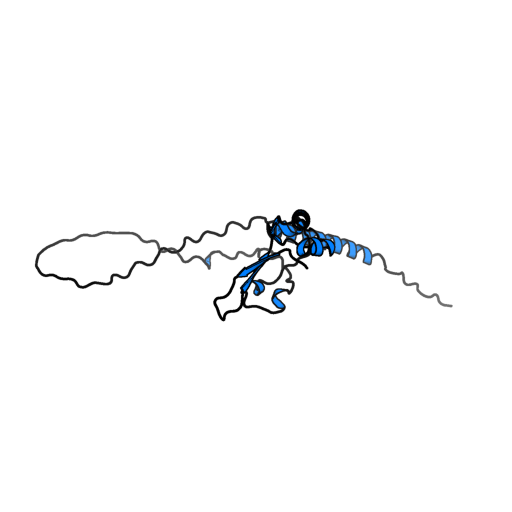8.603 1.937 60.278 1.00 53.34 191 ALA A O 1
ATOM 1451 N N . VAL A 1 192 ? 7.006 3.488 60.566 1.00 50.75 192 VAL A N 1
ATOM 1452 C CA . VAL A 1 192 ? 7.838 4.493 61.247 1.00 50.75 192 VAL A CA 1
ATOM 1453 C C . VAL A 1 192 ? 8.126 4.045 62.687 1.00 50.75 192 VAL A C 1
ATOM 1455 O O . VAL A 1 192 ? 7.220 3.977 63.519 1.00 50.75 192 VAL A O 1
ATOM 1458 N N . LYS A 1 193 ? 9.395 3.755 63.007 1.00 51.72 193 LYS A N 1
ATOM 1459 C CA . LYS A 1 193 ? 9.855 3.479 64.381 1.00 51.72 193 LYS A CA 1
ATOM 1460 C C . LYS A 1 193 ? 10.157 4.789 65.119 1.00 51.72 193 LYS A C 1
ATOM 1462 O O . LYS A 1 193 ? 10.955 5.594 64.651 1.00 51.72 193 LYS A O 1
ATOM 1467 N N . LYS A 1 194 ? 9.531 4.985 66.285 1.00 50.25 194 LYS A N 1
ATOM 1468 C CA . LYS A 1 194 ? 9.815 6.095 67.216 1.00 50.25 194 LYS A CA 1
ATOM 1469 C C . LYS A 1 194 ? 11.135 5.850 67.969 1.00 50.25 194 LYS A C 1
ATOM 1471 O O . LYS A 1 194 ? 11.375 4.704 68.354 1.00 50.25 194 LYS A O 1
ATOM 1476 N N . PRO A 1 195 ? 11.957 6.881 68.237 1.00 52.97 195 PRO A N 1
ATOM 1477 C CA . PRO A 1 195 ? 13.164 6.723 69.040 1.00 52.97 195 PRO A CA 1
ATOM 1478 C C . PRO A 1 195 ? 12.832 6.709 70.540 1.00 52.97 195 PRO A C 1
ATOM 1480 O O . PRO A 1 195 ? 11.923 7.401 71.002 1.00 52.97 195 PRO A O 1
ATOM 1483 N N . ARG A 1 196 ? 13.572 5.886 71.288 1.00 42.59 196 ARG A N 1
ATOM 1484 C CA . ARG A 1 196 ? 13.513 5.746 72.748 1.00 42.59 196 ARG A CA 1
ATOM 1485 C C . ARG A 1 196 ? 14.580 6.652 73.371 1.00 42.59 196 ARG A C 1
ATOM 1487 O O . ARG A 1 196 ? 15.716 6.632 72.913 1.00 42.59 196 ARG A O 1
ATOM 1494 N N . LEU A 1 197 ? 14.173 7.440 74.363 1.00 51.03 197 LEU A N 1
ATOM 1495 C CA . LEU A 1 197 ? 15.019 8.319 75.175 1.00 51.03 197 LEU A CA 1
ATOM 1496 C C . LEU A 1 197 ? 15.868 7.500 76.158 1.00 51.03 197 LEU A C 1
ATOM 1498 O O . LEU A 1 197 ? 15.307 6.644 76.845 1.00 51.03 197 LEU A O 1
ATOM 1502 N N . GLU A 1 198 ? 17.157 7.829 76.246 1.00 53.88 198 GLU A N 1
ATOM 1503 C CA . GLU A 1 198 ? 17.974 7.840 77.472 1.00 53.88 198 GLU A CA 1
ATOM 1504 C C . GLU A 1 198 ? 18.846 9.100 77.467 1.00 53.88 198 GLU A C 1
ATOM 1506 O O . GLU A 1 198 ? 19.297 9.490 76.363 1.00 53.88 198 GLU A O 1
#

InterPro domains:
  IPR003738 SOS response associated peptidase (SRAP) [PF02586] (1-83)
  IPR003738 SOS response associated peptidase (SRAP) [PTHR13604] (1-168)
  IPR036590 SOS response associated peptidase-like [G3DSA:3.90.1680.10] (1-101)
  IPR036590 SOS response associated peptidase-like [SSF143081] (1-95)

Radius of gyration: 34.59 Å; chains: 1; bounding box: 87×50×115 Å

Foldseek 3Di:
DDFQKDWDWACDDVPDHIDIDIDFDKDQEDPQCVLPHRIDTLDQDDPVLVCQCPPDPDVVSVVVSRDYDDPDDDADADCLLVDPVDDDPSNVDHDDDDPPPPPPDDPDPVPPDDDDDDDDDDDDDDDDDDDDDDDDDDPDPDPDPDDDDPDPDDDPPPPCTSVVVVVVVVVVVVVVVVVVVVVVPVPDDDDDDDDDDD

Secondary structure (DSSP, 8-state):
-EE-EEEEEEPPPTTSPPEEEEEE-EEEPPHHHHTT-SEEE-EE-SHHHHHHHHH-SSHHHHHHT-----------B-GGGGSTT--SGGGG-B---------SS---GGGSPPP--------------------------PPPPPPPPP--PPPPP----HHHHHHHHHHHHHHHHHHHHHHHHSS-----PPPPP-